Protein AF-A0A3M1RD41-F1 (afdb_monomer_lite)

Secondary structure (DSSP, 8-state):
-EEEEE-TTS-EEEEEGGGTTSEEE-TTT--EEEPPPHHHHHHHHTTTTHHHHHHHHTTEEEEE-TTS-EEEEEGGGTTSEEE-TTT--EEEPPP-TTS-----------------------------------------------------------------HHHHHHHHHHHHHT-SSPPP-EE-TTS-EEEEEEEEE-TTT--EEEEEEPTTS-EEE-

Radius of gyration: 31.12 Å; chains: 1; bounding box: 69×77×76 Å

pLDDT: mean 72.98, std 19.82, range [35.38, 98.06]

Foldseek 3Di:
DWDWDADPVGDIDIDDQVQAQHWDADPVPRDIDGHHHPVRSVCVVVVVCVVVVVVQVVQWDWDADPVGDIDIDGLVQAQPWDADPVPRDIDHHHHPPPPPPPDPPDPPDDDDDDDDDDDDDDDDDDDDDDDDDDDDDDDDDDDDDDDDDDDDDDPPPPDPDPDDPVRVVVVVVVVVVVPPPDFDWDQDPVRAIWGFPDWDQDPPPRDIWTQTQGPVRDTDTD

Sequence (222 aa):
MTIEFLCPNGHRIRCADDKAGLAAKCPQCGVKFRVPTLEEVRAAASGDLSKLENAEIEEQIEFLCPNGHRLFGPKRLQGRPGQCPECGMRFRIPNYDSVPEEEETESATRLSLAEEQPLVTPAALSDSLSVETSLGPESATTIAHGEPAVAANDDTRLTPATASPEGWLRTFDVLWASREAGRFEVHLTGGAVLRPVKLARDPVSAEFIGLVVEENGARSLV

Structure (mmCIF, N/CA/C/O backbone):
data_AF-A0A3M1RD41-F1
#
_entry.id   AF-A0A3M1RD41-F1
#
loop_
_atom_site.group_PDB
_atom_site.id
_atom_site.type_symbol
_atom_site.label_atom_id
_atom_site.label_alt_id
_atom_site.label_comp_id
_atom_site.label_asym_id
_atom_site.label_entity_id
_atom_site.label_seq_id
_atom_site.pdbx_PDB_ins_code
_atom_site.Cartn_x
_atom_site.Cartn_y
_atom_site.Cartn_z
_atom_site.occupancy
_atom_site.B_iso_or_equiv
_atom_site.auth_seq_id
_atom_site.auth_comp_id
_atom_site.auth_asym_id
_atom_site.auth_atom_id
_atom_site.pdbx_PDB_model_num
ATOM 1 N N . MET A 1 1 ? 2.334 -31.879 -11.036 1.00 85.00 1 MET A N 1
ATOM 2 C CA . MET A 1 1 ? 1.875 -31.586 -9.650 1.00 85.00 1 MET A CA 1
ATOM 3 C C . MET A 1 1 ? 0.824 -30.474 -9.709 1.00 85.00 1 MET A C 1
ATOM 5 O O . MET A 1 1 ? 0.503 -30.0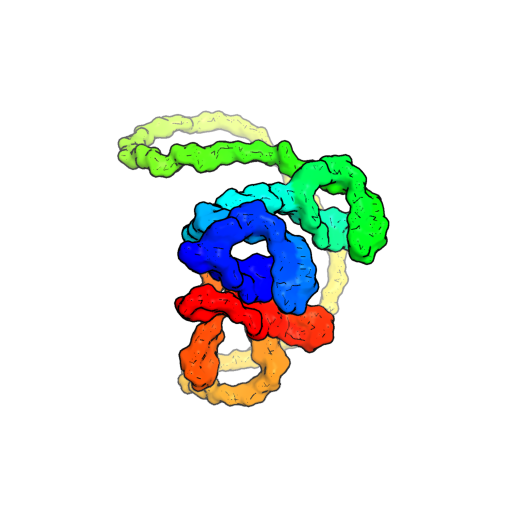56 -10.818 1.00 85.00 1 MET A O 1
ATOM 9 N N . THR A 1 2 ? 0.253 -30.017 -8.589 1.00 94.38 2 THR A N 1
ATOM 10 C CA . THR A 1 2 ? -0.650 -28.848 -8.571 1.00 94.38 2 THR A CA 1
ATOM 11 C C . THR A 1 2 ? -0.058 -27.704 -7.762 1.00 94.38 2 THR A C 1
ATOM 13 O O . THR A 1 2 ? 0.396 -27.929 -6.644 1.00 94.38 2 THR A O 1
ATOM 16 N N . ILE A 1 3 ? -0.117 -26.492 -8.309 1.00 93.94 3 ILE A N 1
ATOM 17 C CA . ILE A 1 3 ? 0.294 -25.249 -7.648 1.00 93.94 3 ILE A CA 1
ATOM 18 C C . ILE A 1 3 ? -0.932 -24.464 -7.174 1.00 93.94 3 ILE A C 1
ATOM 20 O O . ILE A 1 3 ? -1.954 -24.413 -7.866 1.00 93.94 3 ILE A O 1
ATOM 24 N N . GLU A 1 4 ? -0.820 -23.850 -5.996 1.00 95.06 4 GLU A N 1
ATOM 25 C CA . GLU A 1 4 ? -1.840 -22.980 -5.403 1.00 95.06 4 GLU A CA 1
ATOM 26 C C . GLU A 1 4 ? -1.288 -21.559 -5.279 1.00 95.06 4 GLU A C 1
ATOM 28 O O . GLU A 1 4 ? -0.191 -21.368 -4.762 1.00 95.06 4 GLU A O 1
ATOM 33 N N . PHE A 1 5 ? -2.028 -20.562 -5.760 1.00 94.69 5 PHE A N 1
ATOM 34 C CA . PHE A 1 5 ? -1.613 -19.154 -5.726 1.00 94.69 5 PHE A CA 1
ATOM 35 C C . PHE A 1 5 ? -2.837 -18.223 -5.784 1.00 94.69 5 PHE A C 1
ATOM 37 O O . PHE A 1 5 ? -3.970 -18.678 -5.968 1.00 94.69 5 PHE A O 1
ATOM 44 N N . LEU A 1 6 ? -2.628 -16.914 -5.621 1.00 95.81 6 LEU A N 1
ATOM 45 C CA . LEU A 1 6 ? -3.691 -15.907 -5.697 1.00 95.81 6 LEU A CA 1
ATOM 46 C C . LEU A 1 6 ? -3.703 -15.218 -7.067 1.00 95.81 6 LEU A C 1
ATOM 48 O O . LEU A 1 6 ? -2.656 -14.859 -7.600 1.00 95.81 6 LEU A O 1
ATOM 52 N N . CYS A 1 7 ? -4.887 -14.995 -7.641 1.00 96.44 7 CYS A N 1
ATOM 53 C CA . CYS A 1 7 ? -5.020 -14.075 -8.776 1.00 96.44 7 CYS A CA 1
ATOM 54 C C . CYS A 1 7 ? -4.811 -12.610 -8.320 1.00 96.44 7 CYS A C 1
ATOM 56 O O . CYS A 1 7 ? -4.909 -12.342 -7.121 1.00 96.44 7 CYS A O 1
ATOM 58 N N . PRO A 1 8 ? -4.632 -11.637 -9.240 1.00 94.62 8 PRO A N 1
ATOM 59 C CA . PRO A 1 8 ? -4.451 -10.220 -8.885 1.00 94.62 8 PRO A CA 1
ATOM 60 C C . PRO A 1 8 ? -5.559 -9.609 -8.007 1.00 94.62 8 PRO A C 1
ATOM 62 O O . PRO A 1 8 ? -5.319 -8.631 -7.312 1.00 94.62 8 PRO A O 1
ATOM 65 N N . ASN A 1 9 ? -6.757 -10.207 -7.996 1.00 92.81 9 ASN A N 1
ATOM 66 C CA . ASN A 1 9 ? -7.890 -9.790 -7.161 1.00 92.81 9 ASN A CA 1
ATOM 67 C C . ASN A 1 9 ? -8.049 -10.666 -5.893 1.00 92.81 9 ASN A C 1
ATOM 69 O O . ASN A 1 9 ? -9.157 -10.805 -5.384 1.00 92.81 9 ASN A O 1
ATOM 73 N N . GLY A 1 10 ? -7.003 -11.364 -5.439 1.00 94.81 10 GLY A N 1
ATOM 74 C CA . GLY A 1 10 ? -6.988 -12.126 -4.178 1.00 94.81 10 GLY A CA 1
ATOM 75 C C . GLY A 1 10 ? -7.645 -13.519 -4.182 1.00 94.81 10 GLY A C 1
ATOM 76 O O . GLY A 1 10 ? -7.474 -14.269 -3.225 1.00 94.81 10 GLY A O 1
ATOM 77 N N . HIS A 1 11 ? -8.365 -13.926 -5.235 1.00 97.12 11 HIS A N 1
ATOM 78 C CA . HIS A 1 11 ? -8.977 -15.268 -5.289 1.00 97.12 11 HIS A CA 1
ATOM 79 C C . HIS A 1 11 ? -7.931 -16.393 -5.373 1.00 97.12 11 HIS A C 1
ATOM 81 O O . HIS A 1 11 ? -7.039 -16.337 -6.222 1.00 97.12 11 HIS A O 1
ATOM 87 N N . ARG A 1 12 ? -8.097 -17.447 -4.559 1.00 96.12 12 ARG A N 1
ATOM 88 C CA . ARG A 1 12 ? -7.267 -18.668 -4.574 1.00 96.12 12 ARG A CA 1
ATOM 89 C C . ARG A 1 12 ? -7.538 -19.520 -5.815 1.00 96.12 12 ARG A C 1
ATOM 91 O O . ARG A 1 12 ? -8.668 -19.951 -6.037 1.00 96.12 12 ARG A O 1
ATOM 98 N N . ILE A 1 13 ? -6.494 -19.795 -6.592 1.00 96.12 13 ILE A N 1
ATOM 99 C CA . ILE A 1 13 ? -6.524 -20.608 -7.812 1.00 96.12 13 ILE A CA 1
ATOM 100 C C . ILE A 1 13 ? -5.663 -21.858 -7.613 1.00 96.12 13 ILE A C 1
ATOM 102 O O . ILE A 1 13 ? -4.583 -21.784 -7.030 1.00 96.12 13 ILE A O 1
ATOM 106 N N . ARG A 1 14 ? -6.127 -22.999 -8.138 1.00 96.19 14 ARG A N 1
ATOM 107 C CA . ARG A 1 14 ? -5.358 -24.249 -8.224 1.00 96.19 14 ARG A CA 1
ATOM 108 C C . ARG A 1 14 ? -5.142 -24.616 -9.690 1.00 96.19 14 ARG A C 1
ATOM 110 O O . ARG A 1 14 ? -6.113 -24.755 -10.434 1.00 96.19 14 ARG A O 1
ATOM 117 N N . CYS A 1 15 ? -3.888 -24.778 -10.099 1.00 95.31 15 CYS A N 1
ATOM 118 C CA . CYS A 1 15 ? -3.498 -25.130 -11.468 1.00 95.31 15 CYS A CA 1
ATOM 119 C C . CYS A 1 15 ? -2.642 -26.399 -11.484 1.00 95.31 15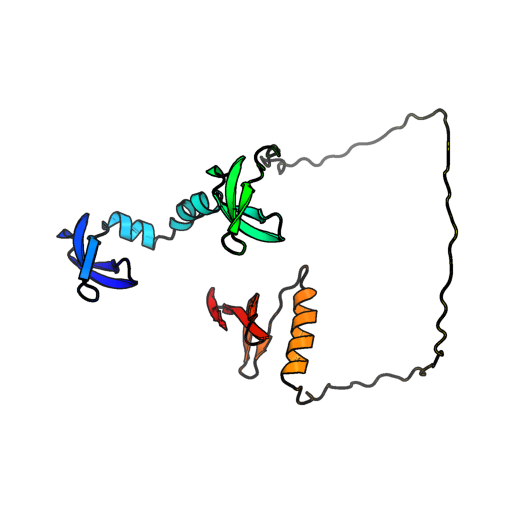 CYS A C 1
ATOM 121 O O . CYS A 1 15 ? -1.937 -26.684 -10.521 1.00 95.31 15 CYS A O 1
ATOM 123 N N . ALA A 1 16 ? -2.656 -27.132 -12.600 1.00 96.31 16 ALA A N 1
ATOM 124 C CA . ALA A 1 16 ? -1.602 -28.100 -12.894 1.00 96.31 16 ALA A CA 1
ATOM 125 C C . ALA A 1 16 ? -0.290 -27.366 -13.220 1.00 96.31 16 ALA A C 1
ATOM 127 O O . ALA A 1 16 ? -0.323 -26.290 -13.821 1.00 96.31 16 ALA A O 1
ATOM 128 N N . ASP A 1 17 ? 0.833 -27.969 -12.840 1.00 94.69 17 ASP A N 1
ATOM 129 C CA . ASP A 1 17 ? 2.188 -27.434 -13.035 1.00 94.69 17 ASP A CA 1
ATOM 130 C C . ASP A 1 17 ? 2.499 -27.138 -14.515 1.00 94.69 17 ASP A C 1
ATOM 132 O O . ASP A 1 17 ? 3.089 -26.114 -14.830 1.00 94.69 17 ASP A O 1
ATOM 136 N N . ASP A 1 18 ? 1.954 -27.933 -15.444 1.00 96.12 18 ASP A N 1
ATOM 137 C CA . ASP A 1 18 ? 2.096 -27.759 -16.902 1.00 96.12 18 ASP A CA 1
ATOM 138 C C . ASP A 1 18 ? 1.488 -26.444 -17.439 1.00 96.12 18 ASP A C 1
ATOM 140 O O . ASP A 1 18 ? 1.637 -26.110 -18.615 1.00 96.12 18 ASP A O 1
ATOM 144 N N . LYS A 1 19 ? 0.753 -25.702 -16.597 1.00 95.88 19 LYS A N 1
ATOM 145 C CA . LYS A 1 19 ? 0.207 -24.373 -16.912 1.00 95.88 19 LYS A CA 1
ATOM 146 C C . LYS A 1 19 ? 1.039 -23.222 -16.341 1.00 95.88 19 LYS A C 1
ATOM 148 O O . LYS A 1 19 ? 0.682 -22.070 -16.587 1.00 95.88 19 LYS A O 1
ATOM 153 N N . ALA A 1 20 ? 2.112 -23.508 -15.604 1.00 95.31 20 ALA A N 1
ATOM 154 C CA . ALA A 1 20 ? 3.080 -22.522 -15.135 1.00 95.31 20 ALA A CA 1
ATOM 155 C C . ALA A 1 20 ? 3.603 -21.656 -16.294 1.00 95.31 20 ALA A C 1
ATOM 157 O O . ALA A 1 20 ? 3.859 -22.138 -17.395 1.00 95.31 20 ALA A O 1
ATOM 158 N N . GLY A 1 21 ? 3.731 -20.350 -16.066 1.00 95.12 21 GLY A N 1
ATOM 159 C CA . GLY A 1 21 ? 4.205 -19.387 -17.059 1.00 95.12 21 GLY A CA 1
ATOM 160 C C . GLY A 1 21 ? 3.244 -19.086 -18.221 1.00 95.12 21 GLY A C 1
ATOM 161 O O . GLY A 1 21 ? 3.524 -18.155 -18.984 1.00 95.12 21 GLY A O 1
ATOM 162 N N . LEU A 1 22 ? 2.119 -19.801 -18.360 1.00 97.19 22 LEU A N 1
ATOM 163 C CA . LEU A 1 22 ? 1.111 -19.559 -19.398 1.00 97.19 22 LEU A CA 1
ATOM 164 C C . LEU A 1 22 ? 0.079 -18.501 -18.976 1.00 97.19 22 LEU A C 1
ATOM 166 O O . LEU A 1 22 ? -0.138 -18.226 -17.794 1.00 97.19 22 LEU A O 1
ATOM 170 N N . ALA A 1 23 ? -0.600 -17.917 -19.966 1.00 97.31 23 ALA A N 1
ATOM 171 C CA . ALA A 1 23 ? -1.731 -17.025 -19.733 1.00 97.31 23 ALA A CA 1
ATOM 172 C C . ALA A 1 23 ? -2.986 -17.820 -19.328 1.00 97.31 23 ALA A C 1
ATOM 174 O O . ALA A 1 23 ? -3.427 -18.721 -20.044 1.00 97.31 23 ALA A O 1
ATOM 175 N N . ALA A 1 24 ? -3.596 -17.445 -18.207 1.00 97.25 24 ALA A N 1
ATOM 176 C CA . ALA A 1 24 ? -4.820 -18.029 -17.672 1.00 97.25 24 ALA A CA 1
ATOM 177 C C . ALA A 1 24 ? -5.895 -16.956 -17.426 1.00 97.25 24 ALA A C 1
ATOM 179 O O . ALA A 1 24 ? -5.653 -15.752 -17.547 1.00 97.25 24 ALA A O 1
ATOM 180 N N . LYS A 1 25 ? -7.107 -17.402 -17.081 1.00 98.06 25 LYS A N 1
ATOM 181 C CA . LYS A 1 25 ? -8.201 -16.549 -16.600 1.00 98.06 25 LYS A CA 1
ATOM 182 C C . LYS A 1 25 ? -8.651 -17.008 -15.222 1.00 98.06 25 LYS A C 1
ATOM 184 O O . LYS A 1 25 ? -8.735 -18.208 -14.972 1.00 98.06 25 LYS A O 1
ATOM 189 N N . CYS A 1 26 ? -8.990 -16.061 -14.354 1.00 97.69 26 CYS A N 1
ATOM 190 C CA . CYS A 1 26 ? -9.566 -16.370 -13.051 1.00 97.69 26 CYS A CA 1
ATOM 191 C C . CYS A 1 26 ? -11.003 -16.908 -13.215 1.00 97.69 26 CYS A C 1
ATOM 193 O O . CYS A 1 26 ? -11.816 -16.221 -13.833 1.00 97.69 26 CYS A O 1
ATOM 195 N N . PRO A 1 27 ? -11.357 -18.079 -12.652 1.00 97.06 27 PRO A N 1
ATOM 196 C CA . PRO A 1 27 ? -12.722 -18.605 -12.699 1.00 97.06 27 PRO A CA 1
ATOM 197 C C . PRO A 1 27 ? -13.719 -17.800 -11.848 1.00 97.06 27 PRO A C 1
ATOM 199 O O . PRO A 1 27 ? -14.915 -17.926 -12.068 1.00 97.06 27 PRO A O 1
ATOM 202 N N . GLN A 1 28 ? -13.246 -16.987 -10.893 1.00 97.31 28 GLN A N 1
ATOM 203 C CA . GLN A 1 28 ? -14.101 -16.170 -10.019 1.00 97.31 28 GLN A CA 1
ATOM 204 C C . GLN A 1 28 ? -14.385 -14.776 -10.607 1.00 97.31 28 GLN A C 1
ATOM 206 O O . GLN A 1 28 ? -15.531 -14.347 -10.636 1.00 97.31 28 GLN A O 1
ATOM 211 N N . CYS A 1 29 ? -13.362 -14.072 -11.114 1.00 97.19 29 CYS A N 1
ATOM 212 C CA . CYS A 1 29 ? -13.499 -12.689 -11.607 1.00 97.19 29 CYS A CA 1
ATOM 213 C C . CYS A 1 29 ? -13.168 -12.482 -13.098 1.00 97.19 29 CYS A C 1
ATOM 215 O O . CYS A 1 29 ? -13.184 -11.352 -13.578 1.00 97.19 29 CYS A O 1
ATOM 217 N N . GLY A 1 30 ? -12.813 -13.530 -13.846 1.00 96.81 30 GLY A N 1
ATOM 218 C CA . GLY A 1 30 ? -12.537 -13.453 -15.288 1.00 96.81 30 GLY A CA 1
ATOM 219 C C . GLY A 1 30 ? -11.232 -12.753 -15.701 1.00 96.81 30 GLY A C 1
ATOM 220 O O . GLY A 1 30 ? -10.879 -12.814 -16.883 1.00 96.81 30 GLY A O 1
ATOM 221 N N . VAL A 1 31 ? -10.498 -12.128 -14.768 1.00 97.69 31 VAL A N 1
ATOM 222 C CA . VAL A 1 31 ? -9.245 -11.407 -15.062 1.00 97.69 31 VAL A CA 1
ATOM 223 C C . VAL A 1 31 ? -8.227 -12.326 -15.744 1.00 97.69 31 VAL A C 1
ATOM 225 O O . VAL A 1 31 ? -8.044 -13.475 -15.332 1.00 97.69 31 VAL A O 1
ATOM 228 N N . LYS A 1 32 ? -7.581 -11.826 -16.804 1.00 97.69 32 LYS A N 1
ATOM 229 C CA . LYS A 1 32 ? -6.461 -12.500 -17.474 1.00 97.69 32 LYS A CA 1
ATOM 230 C C . LYS A 1 32 ? -5.183 -12.231 -16.682 1.00 97.69 32 LYS A C 1
ATOM 232 O O . LYS A 1 32 ? -4.907 -11.078 -16.370 1.00 97.69 32 LYS A O 1
ATOM 237 N N . PHE A 1 33 ? -4.402 -13.263 -16.397 1.00 96.38 33 PHE A N 1
ATOM 238 C CA . PHE A 1 33 ? -3.124 -13.148 -15.690 1.00 96.38 33 PHE A CA 1
ATOM 239 C C . PHE A 1 33 ? -2.156 -14.246 -16.166 1.00 96.38 33 PHE A C 1
ATOM 241 O O . PHE A 1 33 ? -2.573 -15.184 -16.849 1.00 96.38 33 PHE A O 1
ATOM 248 N N . ARG A 1 34 ? -0.868 -14.143 -15.823 1.00 97.19 34 ARG A N 1
ATOM 249 C CA . ARG A 1 34 ? 0.128 -15.197 -16.075 1.00 97.19 34 ARG A CA 1
ATOM 250 C C . ARG A 1 34 ? 0.248 -16.085 -14.840 1.00 97.19 34 ARG A C 1
ATOM 252 O O . ARG A 1 34 ? 0.412 -15.564 -13.743 1.00 97.19 34 ARG A O 1
ATOM 259 N N . VAL A 1 35 ? 0.136 -17.400 -15.006 1.00 96.81 35 VAL A N 1
ATOM 260 C CA . VAL A 1 35 ? 0.320 -18.354 -13.902 1.00 96.81 35 VAL A CA 1
ATOM 261 C C . VAL A 1 35 ? 1.781 -18.281 -13.437 1.00 96.81 35 VAL A C 1
ATOM 263 O O . VAL A 1 35 ? 2.658 -18.436 -14.292 1.00 96.81 35 VAL A O 1
ATOM 266 N N . PRO A 1 36 ? 2.068 -18.062 -12.140 1.00 93.00 36 PRO A N 1
ATOM 267 C CA . PRO A 1 36 ? 3.441 -18.056 -11.646 1.00 93.00 36 PRO A CA 1
ATOM 268 C C . PRO A 1 36 ? 4.139 -19.403 -11.870 1.00 93.00 36 PRO A C 1
ATOM 270 O O . PRO A 1 36 ? 3.486 -20.451 -11.900 1.00 93.00 36 PRO A O 1
ATOM 273 N N . THR A 1 37 ? 5.457 -19.393 -12.039 1.00 94.38 37 THR A N 1
ATOM 274 C CA . THR A 1 37 ? 6.245 -20.634 -12.123 1.00 94.38 37 THR A CA 1
ATOM 275 C C . THR A 1 37 ? 6.441 -21.275 -10.748 1.00 94.38 37 THR A C 1
ATOM 277 O O . THR A 1 37 ? 6.333 -20.614 -9.718 1.00 94.38 37 THR A O 1
ATOM 280 N N . LEU A 1 38 ? 6.732 -22.581 -10.698 1.00 88.69 38 LEU A N 1
ATOM 281 C CA . LEU A 1 38 ? 6.960 -23.279 -9.426 1.00 88.69 38 LEU A CA 1
ATOM 282 C C . LEU A 1 38 ? 8.144 -22.685 -8.637 1.00 88.69 38 LEU A C 1
ATOM 284 O O . LEU A 1 38 ? 8.132 -22.702 -7.408 1.00 88.69 38 LEU A O 1
ATOM 288 N N . GLU A 1 39 ? 9.140 -22.134 -9.334 1.00 88.31 39 GLU A N 1
ATOM 289 C CA . GLU A 1 39 ? 10.265 -21.409 -8.736 1.00 88.31 39 GLU A CA 1
ATOM 290 C C . GLU A 1 39 ? 9.820 -20.061 -8.151 1.00 88.31 39 GLU A C 1
ATOM 292 O O . GLU A 1 39 ? 10.116 -19.791 -6.990 1.00 88.31 39 GLU A O 1
ATOM 297 N N . GLU A 1 40 ? 9.021 -19.274 -8.882 1.00 87.56 40 GLU A N 1
ATOM 298 C CA . GLU A 1 40 ? 8.416 -18.025 -8.383 1.00 87.56 40 GLU A CA 1
ATOM 299 C C . GLU A 1 40 ? 7.531 -18.268 -7.143 1.00 87.56 40 GLU A C 1
ATOM 301 O O . GLU A 1 40 ? 7.633 -17.541 -6.155 1.00 87.56 40 GLU A O 1
ATOM 306 N N . VAL A 1 41 ? 6.695 -19.319 -7.147 1.00 86.62 41 VAL A N 1
ATOM 307 C CA . VAL A 1 41 ? 5.843 -19.677 -5.993 1.00 86.62 41 VAL A CA 1
ATOM 308 C C . VAL A 1 41 ? 6.687 -20.103 -4.790 1.00 86.62 41 VAL A C 1
ATOM 310 O O . VAL A 1 41 ? 6.360 -19.739 -3.661 1.00 86.62 41 VAL A O 1
ATOM 313 N N . ARG A 1 42 ? 7.781 -20.846 -5.004 1.00 86.00 42 ARG A N 1
ATOM 314 C CA . ARG A 1 42 ? 8.713 -21.216 -3.926 1.00 86.00 42 ARG A CA 1
ATOM 315 C C . ARG A 1 42 ? 9.435 -19.997 -3.364 1.00 86.00 42 ARG A C 1
ATOM 317 O O . ARG A 1 42 ? 9.452 -19.857 -2.148 1.00 86.00 42 ARG A O 1
ATOM 324 N N . ALA A 1 43 ? 9.948 -19.112 -4.220 1.00 81.44 43 ALA A N 1
ATOM 325 C CA . ALA A 1 43 ? 10.615 -17.874 -3.816 1.00 81.44 43 ALA A CA 1
ATOM 326 C C . ALA A 1 43 ? 9.686 -16.968 -2.984 1.00 81.44 43 ALA A C 1
ATOM 328 O O . ALA A 1 43 ? 10.079 -16.474 -1.925 1.00 81.44 43 ALA A O 1
ATOM 329 N N . ALA A 1 44 ? 8.424 -16.828 -3.406 1.00 77.38 44 ALA A N 1
ATOM 330 C CA . ALA A 1 44 ? 7.403 -16.101 -2.655 1.00 77.38 44 ALA A CA 1
ATOM 331 C C . ALA A 1 44 ? 7.061 -16.774 -1.311 1.00 77.38 44 ALA A C 1
ATOM 333 O O . ALA A 1 44 ? 6.927 -16.095 -0.295 1.00 77.38 44 ALA A O 1
ATOM 334 N N . ALA A 1 45 ? 6.961 -18.108 -1.278 1.00 76.81 45 ALA A N 1
ATOM 335 C CA . ALA A 1 45 ? 6.697 -18.862 -0.051 1.00 76.81 45 ALA A CA 1
ATOM 336 C C . ALA A 1 45 ? 7.877 -18.854 0.942 1.00 76.81 45 ALA A C 1
ATOM 338 O O . ALA A 1 45 ? 7.653 -19.003 2.141 1.00 76.81 45 ALA A O 1
ATOM 339 N N . SER A 1 46 ? 9.117 -18.661 0.476 1.00 74.94 46 SER A N 1
ATOM 340 C CA . SER A 1 46 ? 10.311 -18.558 1.330 1.00 74.94 46 SER A CA 1
ATOM 341 C C . SER A 1 46 ? 10.500 -17.201 2.023 1.00 74.94 46 SER A C 1
ATOM 343 O O . SER A 1 46 ? 11.454 -17.051 2.778 1.00 74.94 46 SER A O 1
ATOM 345 N N . GLY A 1 47 ? 9.619 -16.214 1.813 1.00 56.91 47 GLY A N 1
ATOM 346 C CA . GLY A 1 47 ? 9.621 -14.953 2.578 1.00 56.91 47 GLY A CA 1
ATOM 347 C C . GLY A 1 47 ? 10.717 -13.936 2.214 1.00 56.91 47 GLY A C 1
ATOM 348 O O . GLY A 1 47 ? 10.718 -12.821 2.739 1.00 56.91 47 GLY A O 1
ATOM 349 N N . ASP A 1 48 ? 11.597 -14.259 1.264 1.00 49.56 48 ASP A N 1
ATOM 350 C CA . ASP A 1 48 ? 12.689 -13.386 0.789 1.00 49.56 48 ASP A CA 1
ATOM 351 C C . ASP A 1 48 ? 12.210 -12.241 -0.143 1.00 49.56 48 ASP A C 1
ATOM 353 O O . ASP A 1 48 ? 12.991 -11.557 -0.800 1.00 49.56 48 ASP A O 1
ATOM 357 N N . LEU A 1 49 ? 10.895 -11.986 -0.186 1.00 51.06 49 LEU A N 1
ATOM 358 C CA . LEU A 1 49 ? 10.310 -10.802 -0.835 1.00 51.06 49 LEU A CA 1
ATOM 359 C C . LEU A 1 49 ? 10.608 -9.506 -0.065 1.00 51.06 49 LEU A C 1
ATOM 361 O O . LEU A 1 49 ? 10.626 -8.428 -0.660 1.00 51.06 49 LEU A O 1
ATOM 365 N N . SER A 1 50 ? 10.953 -9.630 1.222 1.00 54.12 50 SER A N 1
ATOM 366 C CA . SER A 1 50 ? 11.384 -8.535 2.104 1.00 54.12 50 SER A CA 1
ATOM 367 C C . SER A 1 50 ? 12.509 -7.675 1.507 1.00 54.12 50 SER A C 1
ATOM 369 O O . SER A 1 50 ? 12.649 -6.516 1.874 1.00 54.12 50 SER A O 1
ATOM 371 N N . LYS A 1 51 ? 13.314 -8.229 0.587 1.00 48.69 51 LYS A N 1
ATOM 372 C CA . LYS A 1 51 ? 14.476 -7.557 -0.011 1.00 48.69 51 LYS A CA 1
ATOM 373 C C . LYS A 1 51 ? 14.197 -6.861 -1.349 1.00 48.69 51 LYS A C 1
ATOM 375 O O . LYS A 1 51 ? 14.991 -6.025 -1.766 1.00 48.69 51 LYS A O 1
ATOM 380 N N . LEU A 1 52 ? 13.091 -7.188 -2.021 1.00 51.56 52 LEU A N 1
ATOM 381 C CA . LEU A 1 52 ? 12.672 -6.515 -3.259 1.00 51.56 52 LEU A CA 1
ATOM 382 C C . LEU A 1 52 ? 11.649 -5.408 -2.989 1.00 51.56 52 LEU A C 1
ATOM 384 O O . LEU A 1 52 ? 11.689 -4.381 -3.656 1.00 51.56 52 LEU A O 1
ATOM 388 N N . GLU A 1 53 ? 10.784 -5.579 -1.987 1.00 50.78 53 GLU A N 1
ATOM 389 C CA . GLU A 1 53 ? 9.789 -4.562 -1.621 1.00 50.78 53 GLU A CA 1
ATOM 390 C C . GLU A 1 53 ? 10.429 -3.378 -0.866 1.00 50.78 53 GLU A C 1
ATOM 392 O O . GLU A 1 53 ? 10.043 -2.231 -1.079 1.00 50.78 53 GLU A O 1
ATOM 397 N N . ASN A 1 54 ? 11.486 -3.615 -0.074 1.00 49.19 54 ASN A N 1
ATOM 398 C CA . ASN A 1 54 ? 12.242 -2.541 0.585 1.00 49.19 54 ASN A CA 1
ATOM 399 C C . ASN A 1 54 ? 12.928 -1.584 -0.402 1.00 49.19 54 ASN A C 1
ATOM 401 O O . ASN A 1 54 ? 12.912 -0.380 -0.171 1.00 49.19 54 ASN A O 1
ATOM 405 N N . ALA A 1 55 ? 13.471 -2.086 -1.517 1.00 49.91 55 ALA A N 1
ATOM 406 C CA . ALA A 1 55 ? 14.198 -1.257 -2.481 1.00 49.91 55 ALA A CA 1
ATOM 407 C C . ALA A 1 55 ? 13.304 -0.200 -3.166 1.00 49.91 55 ALA A C 1
ATOM 409 O O . ALA A 1 55 ? 13.778 0.883 -3.497 1.00 49.91 55 ALA A O 1
ATOM 410 N N . GLU A 1 56 ? 12.004 -0.473 -3.351 1.00 53.94 56 GLU A N 1
ATOM 411 C CA . GLU A 1 56 ? 11.051 0.530 -3.859 1.00 53.94 56 GLU A CA 1
ATOM 412 C C . GLU A 1 56 ? 10.508 1.459 -2.752 1.00 53.94 56 GLU A C 1
ATOM 414 O O . GLU A 1 56 ? 10.106 2.587 -3.045 1.00 53.94 56 GLU A O 1
ATOM 419 N N . ILE A 1 57 ? 10.527 1.028 -1.483 1.00 55.62 57 ILE A N 1
ATOM 420 C CA . ILE A 1 57 ? 10.139 1.854 -0.324 1.00 55.62 57 ILE A CA 1
ATOM 421 C C . ILE A 1 57 ? 11.257 2.843 0.050 1.00 55.62 57 ILE A C 1
ATOM 423 O O . ILE A 1 57 ? 10.969 3.999 0.351 1.00 55.62 57 ILE A O 1
ATOM 427 N N . GLU A 1 58 ? 12.524 2.429 -0.031 1.00 59.62 58 GLU A N 1
ATOM 428 C CA . GLU A 1 58 ? 13.714 3.262 0.218 1.00 59.62 58 GLU A CA 1
ATOM 429 C C . GLU A 1 58 ? 13.835 4.437 -0.775 1.00 59.62 58 GLU A C 1
ATOM 431 O O . GLU A 1 58 ? 14.422 5.472 -0.456 1.00 59.62 58 GLU A O 1
ATOM 436 N N . GLU A 1 59 ? 13.204 4.350 -1.952 1.00 77.50 59 GLU A N 1
ATOM 437 C CA . GLU A 1 59 ? 13.090 5.482 -2.877 1.00 77.50 59 GLU A CA 1
ATOM 438 C C . GLU A 1 59 ? 11.988 6.495 -2.506 1.00 77.50 59 GLU A C 1
ATOM 440 O O . GLU A 1 59 ? 11.921 7.553 -3.138 1.00 77.50 59 GLU A O 1
ATOM 445 N N . GLN A 1 60 ? 11.101 6.244 -1.537 1.00 86.69 60 GLN A N 1
ATOM 446 C CA . GLN A 1 60 ? 9.984 7.149 -1.246 1.00 86.69 60 GLN A CA 1
ATOM 447 C C . GLN A 1 60 ? 10.355 8.224 -0.211 1.00 86.69 60 GLN A C 1
ATOM 449 O O . GLN A 1 60 ? 10.515 7.947 0.973 1.00 86.69 60 GLN A O 1
ATOM 454 N N . ILE A 1 61 ? 10.412 9.489 -0.642 1.00 89.25 61 ILE A N 1
ATOM 455 C CA . ILE A 1 61 ? 10.616 10.630 0.260 1.00 89.25 61 ILE A CA 1
ATOM 456 C C . ILE A 1 61 ? 9.298 11.186 0.799 1.00 89.25 61 ILE A C 1
ATOM 458 O O . ILE A 1 61 ? 8.312 11.319 0.066 1.00 89.25 61 ILE A O 1
ATOM 462 N N . GLU A 1 62 ? 9.315 11.583 2.071 1.00 92.38 62 GLU A N 1
ATOM 463 C CA . GLU A 1 62 ? 8.292 12.434 2.676 1.00 92.38 62 GLU A CA 1
ATOM 464 C C . GLU A 1 62 ? 8.654 13.915 2.480 1.00 92.38 62 GLU A C 1
ATOM 466 O O . GLU A 1 62 ? 9.798 14.320 2.678 1.00 92.38 62 GLU A O 1
ATOM 471 N N . PHE A 1 63 ? 7.678 14.742 2.108 1.00 93.12 63 PHE A N 1
ATOM 472 C CA . PHE A 1 63 ? 7.832 16.195 2.048 1.00 93.12 63 PHE A CA 1
ATOM 473 C C . PHE A 1 63 ? 6.496 16.914 2.276 1.00 93.12 63 PHE A C 1
ATOM 475 O O . PHE A 1 63 ? 5.413 16.367 2.071 1.00 93.12 63 PHE A O 1
ATOM 482 N N . LEU A 1 64 ? 6.571 18.180 2.684 1.00 94.75 64 LEU A N 1
ATOM 483 C CA . LEU A 1 64 ? 5.409 19.043 2.896 1.00 94.75 64 LEU A CA 1
ATOM 484 C C . LEU A 1 64 ? 5.158 19.915 1.659 1.00 94.75 64 LEU A C 1
ATOM 486 O O . LEU A 1 64 ? 6.091 20.481 1.087 1.00 94.75 64 LEU A O 1
ATOM 490 N N . CYS A 1 65 ? 3.896 20.069 1.250 1.00 95.50 65 CYS A N 1
ATOM 491 C CA . CYS A 1 65 ? 3.535 21.130 0.305 1.00 95.50 65 CYS A CA 1
ATOM 492 C C . CYS A 1 65 ? 3.527 22.507 1.010 1.00 95.50 65 CYS A C 1
ATOM 494 O O . CYS A 1 65 ? 3.433 22.556 2.238 1.00 95.50 65 CYS A O 1
ATOM 496 N N . PRO A 1 66 ? 3.544 23.641 0.278 1.00 95.25 66 PRO A N 1
ATOM 497 C CA . PRO A 1 66 ? 3.586 24.974 0.897 1.00 95.25 66 PRO A CA 1
ATOM 498 C C . PRO A 1 66 ? 2.381 25.322 1.793 1.00 95.25 66 PRO A C 1
ATOM 500 O O . PRO A 1 66 ? 2.476 26.237 2.602 1.00 95.25 66 PRO A O 1
ATOM 503 N N . ASN A 1 67 ? 1.272 24.579 1.681 1.00 94.31 67 ASN A N 1
ATOM 504 C CA . ASN A 1 67 ? 0.094 24.698 2.552 1.00 94.31 67 ASN A CA 1
ATOM 505 C C . ASN A 1 67 ? 0.115 23.733 3.762 1.00 94.31 67 ASN A C 1
ATOM 507 O O . ASN A 1 67 ? -0.878 23.644 4.473 1.00 94.31 67 ASN A O 1
ATOM 511 N N . GLY A 1 68 ? 1.194 22.971 3.982 1.00 94.69 68 GLY A N 1
ATOM 512 C CA . GLY A 1 68 ? 1.355 22.087 5.146 1.00 94.69 68 GLY A CA 1
ATOM 513 C C . GLY A 1 68 ? 0.858 20.641 4.995 1.00 94.69 68 GLY A C 1
ATOM 514 O O . GLY A 1 68 ? 1.015 19.858 5.927 1.00 94.69 68 GLY A O 1
ATOM 515 N N . HIS A 1 69 ? 0.299 20.234 3.848 1.00 96.56 69 HIS A N 1
ATOM 516 C CA . HIS A 1 69 ? -0.071 18.824 3.631 1.00 96.56 69 HIS A CA 1
ATOM 517 C C . HIS A 1 69 ? 1.170 17.936 3.452 1.00 96.56 69 HIS A C 1
ATOM 519 O O . HIS A 1 69 ? 2.047 18.267 2.646 1.00 96.56 69 HIS A O 1
ATOM 525 N N . ARG A 1 70 ? 1.209 16.808 4.174 1.00 95.62 70 ARG A N 1
ATOM 526 C CA . ARG A 1 70 ? 2.246 15.766 4.085 1.00 95.62 70 ARG A CA 1
ATOM 527 C C . ARG A 1 70 ? 2.025 14.919 2.836 1.00 95.62 70 ARG A C 1
ATOM 529 O O . ARG A 1 70 ? 0.923 14.425 2.620 1.00 95.62 70 ARG A O 1
ATOM 536 N N . LEU A 1 71 ? 3.065 14.757 2.028 1.00 94.31 71 LEU A N 1
ATOM 537 C CA . LEU A 1 71 ? 3.039 14.026 0.766 1.00 94.31 71 LEU A CA 1
ATOM 538 C C . LEU A 1 71 ? 4.205 13.040 0.709 1.00 94.31 71 LEU A C 1
ATOM 540 O O . LEU A 1 71 ? 5.294 13.321 1.204 1.00 94.31 71 LEU A O 1
ATOM 544 N N . PHE A 1 72 ? 3.971 11.905 0.054 1.00 93.31 72 PHE A N 1
ATOM 545 C CA . PHE A 1 72 ? 4.966 10.860 -0.155 1.00 93.31 72 PHE A CA 1
ATOM 546 C C . PHE A 1 72 ? 5.150 10.636 -1.655 1.00 93.31 72 PHE A C 1
ATOM 548 O O . PHE A 1 72 ? 4.172 10.451 -2.382 1.00 93.31 72 PHE A O 1
ATOM 555 N N . GLY A 1 73 ? 6.389 10.635 -2.143 1.00 90.94 73 GLY A N 1
ATOM 556 C CA . GLY A 1 73 ? 6.669 10.465 -3.570 1.00 90.94 73 GLY A CA 1
ATOM 557 C C . GLY A 1 73 ? 8.086 9.962 -3.845 1.00 90.94 73 GLY A C 1
ATOM 558 O O . GLY A 1 73 ? 8.972 10.169 -3.024 1.00 90.94 73 GLY A O 1
ATOM 559 N N . PRO A 1 74 ? 8.327 9.297 -4.987 1.00 91.69 74 PRO A N 1
ATOM 560 C CA . PRO A 1 74 ? 9.625 8.696 -5.266 1.00 91.69 74 PRO A CA 1
ATOM 561 C C . PRO A 1 74 ? 10.712 9.751 -5.534 1.00 91.69 74 PRO A C 1
ATOM 563 O O . PRO A 1 74 ? 10.467 10.753 -6.214 1.00 91.69 74 PRO A O 1
ATOM 566 N N . LYS A 1 75 ? 11.934 9.479 -5.064 1.00 90.56 75 LYS A N 1
ATOM 567 C CA . LYS A 1 75 ? 13.151 10.312 -5.102 1.00 90.56 75 LYS A CA 1
ATOM 568 C C . LYS A 1 75 ? 13.459 10.871 -6.496 1.00 90.56 75 LYS A C 1
ATOM 570 O O . LYS A 1 75 ? 13.822 12.036 -6.632 1.00 90.56 75 LYS A O 1
ATOM 575 N N . ARG A 1 76 ? 13.137 10.126 -7.559 1.00 89.56 76 ARG A N 1
ATOM 576 C CA . ARG A 1 76 ? 13.185 10.574 -8.972 1.00 89.56 76 ARG A CA 1
ATOM 577 C C . ARG A 1 76 ? 12.342 11.819 -9.322 1.00 89.56 76 ARG A C 1
ATOM 579 O O . ARG A 1 76 ? 12.467 12.345 -10.432 1.00 89.56 76 ARG A O 1
ATOM 586 N N . LEU A 1 77 ? 11.450 12.268 -8.434 1.00 91.56 77 LEU A N 1
ATOM 587 C CA . LEU A 1 77 ? 10.663 13.498 -8.581 1.00 91.56 77 LEU A CA 1
ATOM 588 C C . LEU A 1 77 ? 11.292 14.725 -7.900 1.00 91.56 77 LEU A C 1
ATOM 590 O O . LEU A 1 77 ? 10.800 15.833 -8.118 1.00 91.56 77 LEU A O 1
ATOM 594 N N . GLN A 1 78 ? 12.377 14.573 -7.134 1.00 92.44 78 GLN A N 1
ATOM 595 C CA . GLN A 1 78 ? 13.094 15.705 -6.540 1.00 92.44 78 GLN A CA 1
ATOM 596 C C . GLN A 1 78 ? 13.523 16.720 -7.619 1.00 92.44 78 GLN A C 1
ATOM 598 O O . GLN A 1 78 ? 13.878 16.366 -8.746 1.00 92.44 78 GLN A O 1
ATOM 603 N N . GLY A 1 79 ? 13.397 18.014 -7.313 1.00 92.62 79 GLY A N 1
ATOM 604 C CA . GLY A 1 79 ? 13.644 19.126 -8.240 1.00 92.62 79 GLY A CA 1
ATOM 605 C C . GLY A 1 79 ? 12.595 19.328 -9.350 1.00 92.62 79 GLY A C 1
ATOM 606 O O . GLY A 1 79 ? 12.548 20.412 -9.954 1.00 92.62 79 GLY A O 1
ATOM 607 N N . ARG A 1 80 ? 11.724 18.342 -9.617 1.00 95.06 80 ARG A N 1
ATOM 608 C CA . ARG A 1 80 ? 10.646 18.438 -10.617 1.00 95.06 80 ARG A CA 1
ATOM 609 C C . ARG A 1 80 ? 9.437 19.213 -10.064 1.00 95.06 80 ARG A C 1
ATOM 611 O O . ARG A 1 80 ? 9.229 19.260 -8.848 1.00 95.06 80 ARG A O 1
ATOM 618 N N . PRO A 1 81 ? 8.622 19.841 -10.934 1.00 96.00 81 PRO A N 1
ATOM 619 C CA . PRO A 1 81 ? 7.354 20.428 -10.520 1.00 96.00 81 PRO A CA 1
ATOM 620 C C . PRO A 1 81 ? 6.338 19.326 -10.180 1.00 96.00 81 PRO A C 1
ATOM 622 O O . PRO A 1 81 ? 5.984 18.521 -11.040 1.00 96.00 81 PRO A O 1
ATOM 625 N N . GLY A 1 82 ? 5.862 19.317 -8.937 1.00 94.56 82 GLY A N 1
ATOM 626 C CA . GLY A 1 82 ? 4.764 18.483 -8.454 1.00 94.56 82 GLY A CA 1
ATOM 627 C C . GLY A 1 82 ? 3.459 19.271 -8.304 1.00 94.56 82 GLY A C 1
ATOM 628 O O . GLY A 1 82 ? 3.423 20.497 -8.451 1.00 94.56 82 GLY A O 1
ATOM 629 N N . GLN A 1 83 ? 2.380 18.556 -7.990 1.00 97.38 83 GLN A N 1
ATOM 630 C CA . GLN A 1 83 ? 1.083 19.125 -7.629 1.00 97.38 83 GLN A CA 1
ATOM 631 C C . GLN A 1 83 ? 0.547 18.411 -6.386 1.00 97.38 83 GLN A C 1
ATOM 633 O O . GLN A 1 83 ? 0.662 17.192 -6.279 1.00 97.38 83 GLN A O 1
ATOM 638 N N . CYS A 1 84 ? -0.014 19.163 -5.442 1.00 97.00 84 CYS A N 1
ATOM 639 C CA . CYS A 1 84 ? -0.589 18.597 -4.226 1.00 97.00 84 CYS A CA 1
ATOM 640 C C . CYS A 1 84 ? -1.983 18.019 -4.532 1.00 97.00 84 CYS A C 1
ATOM 642 O O . CYS A 1 84 ? -2.803 18.765 -5.071 1.00 97.00 84 CYS A O 1
ATOM 644 N N . PRO A 1 85 ? -2.285 16.751 -4.194 1.00 95.94 85 PRO A N 1
ATOM 645 C CA . PRO A 1 85 ? -3.620 16.179 -4.369 1.00 95.94 85 PRO A CA 1
ATOM 646 C C . PRO A 1 85 ? -4.674 16.854 -3.477 1.00 95.94 85 PRO A C 1
ATOM 648 O O . PRO A 1 85 ? -5.783 17.084 -3.941 1.00 95.94 85 PRO A O 1
ATOM 651 N N . GLU A 1 86 ? -4.313 17.244 -2.248 1.00 95.19 86 GLU A N 1
ATOM 652 C CA . GLU A 1 86 ? -5.237 17.852 -1.272 1.00 95.19 86 GLU A CA 1
ATOM 653 C C . GLU A 1 86 ? -5.687 19.269 -1.666 1.00 95.19 86 GLU A C 1
ATOM 655 O O . GLU A 1 86 ? -6.860 19.615 -1.560 1.00 95.19 86 GLU A O 1
ATOM 660 N N . CYS A 1 87 ? -4.759 20.122 -2.124 1.00 96.75 87 CYS A N 1
ATOM 661 C CA . CYS A 1 87 ? -5.042 21.543 -2.388 1.00 96.75 87 CYS A CA 1
ATOM 662 C C . CYS A 1 87 ? -4.820 21.998 -3.837 1.00 96.75 87 CYS A C 1
ATOM 664 O O . CYS A 1 87 ? -4.943 23.187 -4.130 1.00 96.75 87 CYS A O 1
ATOM 666 N N . GLY A 1 88 ? -4.420 21.106 -4.745 1.00 96.00 88 GLY A N 1
ATOM 667 C CA . GLY A 1 88 ? -4.173 21.421 -6.156 1.00 96.00 88 GLY A CA 1
ATOM 668 C C . GLY A 1 88 ? -2.982 22.352 -6.437 1.00 96.00 88 GLY A C 1
ATOM 669 O O . GLY A 1 88 ? -2.688 22.611 -7.607 1.00 96.00 88 GLY A O 1
ATOM 670 N N . MET A 1 89 ? -2.276 22.854 -5.416 1.00 96.62 89 MET A N 1
ATOM 671 C CA . MET A 1 89 ? -1.146 23.775 -5.579 1.00 96.62 89 MET A CA 1
ATOM 672 C C . MET A 1 89 ? 0.027 23.107 -6.308 1.00 96.62 89 MET A C 1
ATOM 674 O O . MET A 1 89 ? 0.395 21.972 -6.002 1.00 96.62 89 MET A O 1
ATOM 678 N N . ARG A 1 90 ? 0.651 23.838 -7.239 1.00 96.88 90 ARG A N 1
ATOM 679 C CA . ARG A 1 90 ? 1.874 23.427 -7.947 1.00 96.88 90 ARG A CA 1
ATOM 680 C C . ARG A 1 90 ? 3.106 23.982 -7.228 1.00 96.88 90 ARG A C 1
ATOM 682 O O . ARG A 1 90 ? 3.145 25.168 -6.921 1.00 96.88 90 ARG A O 1
ATOM 689 N N . PHE A 1 91 ? 4.109 23.145 -6.992 1.00 95.75 91 PHE A N 1
ATOM 690 C CA . PHE A 1 91 ? 5.350 23.501 -6.287 1.00 95.75 91 PHE A CA 1
ATOM 691 C C . PHE A 1 91 ? 6.522 22.662 -6.824 1.00 95.75 91 PHE A C 1
ATOM 693 O O . PHE A 1 91 ? 6.317 21.765 -7.640 1.00 95.75 91 PHE A O 1
ATOM 700 N N . ARG A 1 92 ? 7.761 22.948 -6.409 1.00 95.50 92 ARG A N 1
ATOM 701 C CA . ARG A 1 92 ? 8.924 22.089 -6.700 1.00 95.50 92 ARG A CA 1
ATOM 702 C C . ARG A 1 92 ? 9.212 21.202 -5.498 1.00 95.50 92 ARG A C 1
ATOM 704 O O . ARG A 1 92 ? 9.235 21.700 -4.379 1.00 95.50 92 ARG A O 1
ATOM 711 N N . ILE A 1 93 ? 9.433 19.915 -5.739 1.00 94.31 93 ILE A N 1
ATOM 712 C CA . ILE A 1 93 ? 9.778 18.960 -4.680 1.00 94.31 93 ILE A CA 1
ATOM 713 C C . ILE A 1 93 ? 11.229 19.238 -4.241 1.00 94.31 93 ILE A C 1
ATOM 715 O O . ILE A 1 93 ? 12.097 19.305 -5.121 1.00 94.31 93 ILE A O 1
ATOM 719 N N . PRO A 1 94 ? 11.512 19.438 -2.937 1.00 88.25 94 PRO A N 1
ATOM 720 C CA . PRO A 1 94 ? 12.872 19.664 -2.448 1.00 88.25 94 PRO A CA 1
ATOM 721 C C . PRO A 1 94 ? 13.813 18.512 -2.813 1.00 88.25 94 PRO A C 1
ATOM 723 O O . PRO A 1 94 ? 13.375 17.373 -2.964 1.00 88.25 94 PRO A O 1
ATOM 726 N N . ASN A 1 95 ? 15.099 18.818 -2.969 1.00 90.56 95 ASN A N 1
ATOM 727 C CA . ASN A 1 95 ? 16.141 17.812 -3.143 1.00 90.56 95 ASN A CA 1
ATOM 728 C C . ASN A 1 95 ? 16.855 17.616 -1.796 1.00 90.56 95 ASN A C 1
ATOM 730 O O . ASN A 1 95 ? 17.266 18.604 -1.190 1.00 90.56 95 ASN A O 1
ATOM 734 N N . TYR A 1 96 ? 16.950 16.367 -1.336 1.00 78.69 96 TYR A N 1
ATOM 735 C CA . TYR A 1 96 ? 17.570 15.977 -0.060 1.00 78.69 96 TYR A CA 1
ATOM 736 C C . TYR A 1 96 ? 18.861 15.157 -0.251 1.00 78.69 96 TYR A C 1
ATOM 738 O O . TYR A 1 96 ? 19.463 14.714 0.721 1.00 78.69 96 TYR A O 1
ATOM 746 N N . ASP A 1 97 ? 19.301 14.965 -1.495 1.00 69.81 97 ASP A N 1
ATOM 747 C CA . ASP A 1 97 ? 20.372 14.057 -1.933 1.00 69.81 97 ASP A CA 1
ATOM 748 C C . ASP A 1 97 ? 21.794 14.613 -1.696 1.00 69.81 97 ASP A C 1
ATOM 750 O O . ASP A 1 97 ? 22.709 14.416 -2.494 1.00 69.81 97 ASP A O 1
ATOM 754 N N . SER A 1 98 ? 21.969 15.408 -0.637 1.00 54.81 98 SER A N 1
ATOM 755 C CA . SER A 1 98 ? 23.229 16.092 -0.318 1.00 54.81 98 SER A CA 1
ATOM 756 C C . SER A 1 98 ? 23.499 16.217 1.184 1.00 54.81 98 SER A C 1
ATOM 758 O O . SER A 1 98 ? 24.199 17.137 1.610 1.00 54.81 98 SER A O 1
ATOM 760 N N . VAL A 1 99 ? 22.954 15.304 1.989 1.00 53.88 99 VAL A N 1
ATOM 761 C CA . VAL A 1 99 ? 23.640 14.886 3.215 1.00 53.88 99 VAL A CA 1
ATOM 762 C C . VAL A 1 99 ? 24.553 13.742 2.773 1.00 53.88 99 VAL A C 1
ATOM 764 O O . VAL A 1 99 ? 24.019 12.755 2.268 1.00 53.88 99 VAL A O 1
ATOM 767 N N . PRO A 1 100 ? 25.891 13.861 2.850 1.00 56.34 100 PRO A N 1
ATOM 768 C CA . PRO A 1 100 ? 26.736 12.698 2.630 1.00 56.34 100 PRO A CA 1
ATOM 769 C C . PRO A 1 100 ? 26.360 11.649 3.678 1.00 56.34 100 PRO A C 1
ATOM 771 O O . PRO A 1 100 ? 26.307 11.961 4.867 1.00 56.34 100 PRO A O 1
ATOM 774 N N . GLU A 1 101 ? 26.080 10.426 3.234 1.00 56.56 101 GLU A N 1
ATOM 775 C CA . GLU A 1 101 ? 26.068 9.265 4.119 1.00 56.56 101 GLU A CA 1
ATOM 776 C C . GLU A 1 101 ? 27.502 9.100 4.633 1.00 56.56 101 GLU A C 1
ATOM 778 O O . GLU A 1 101 ? 28.355 8.524 3.957 1.00 56.56 101 GLU A O 1
ATOM 783 N N . GLU A 1 102 ? 27.795 9.705 5.788 1.00 51.44 102 GLU A N 1
ATOM 784 C CA . GLU A 1 102 ? 29.038 9.452 6.507 1.00 51.44 102 GLU A CA 1
ATOM 785 C C . GLU A 1 102 ? 29.069 7.962 6.839 1.00 51.44 102 GLU A C 1
ATOM 787 O O . GLU A 1 102 ? 28.152 7.430 7.461 1.00 51.44 102 GLU A O 1
ATOM 792 N N . GLU A 1 103 ? 30.100 7.292 6.334 1.00 50.81 103 GLU A N 1
ATOM 793 C CA . GLU A 1 103 ? 30.214 5.842 6.261 1.00 50.81 103 GLU A CA 1
ATOM 794 C C . GLU A 1 103 ? 29.994 5.173 7.636 1.00 50.81 103 GLU A C 1
ATOM 796 O O . GLU A 1 103 ? 30.929 5.025 8.423 1.00 50.81 103 GLU A O 1
ATOM 801 N N . GLU A 1 104 ? 28.783 4.660 7.906 1.00 53.78 104 GLU A N 1
ATOM 802 C CA . GLU A 1 104 ? 28.489 3.757 9.042 1.00 53.78 104 GLU A CA 1
ATOM 803 C C . GLU A 1 104 ? 29.133 2.357 8.866 1.00 53.78 104 GLU A C 1
ATOM 805 O O . GLU A 1 104 ? 28.661 1.336 9.373 1.00 53.78 104 GLU A O 1
ATOM 810 N N . THR A 1 105 ? 30.271 2.286 8.172 1.00 47.28 105 THR A N 1
ATOM 811 C CA . THR A 1 105 ? 31.136 1.111 8.137 1.00 47.28 105 THR A CA 1
ATOM 812 C C . THR A 1 105 ? 32.061 1.084 9.354 1.00 47.28 105 THR A C 1
ATOM 814 O O . THR A 1 105 ? 33.090 1.752 9.418 1.00 47.28 105 THR A O 1
ATOM 817 N N . GLU A 1 106 ? 31.725 0.194 10.287 1.00 53.38 106 GLU A N 1
ATOM 818 C CA . GLU A 1 106 ? 32.712 -0.636 10.992 1.00 53.38 106 GLU A CA 1
ATOM 819 C C . GLU A 1 106 ? 33.707 0.057 11.950 1.00 53.38 106 GLU A C 1
ATOM 821 O O . GLU A 1 106 ? 34.900 -0.239 11.947 1.00 53.38 106 GLU A O 1
ATOM 826 N N . SER A 1 107 ? 33.218 0.851 12.909 1.00 48.22 107 SER A N 1
ATOM 827 C CA . SER A 1 107 ? 34.003 1.237 14.108 1.00 48.22 107 SER A CA 1
ATOM 828 C C . SER A 1 107 ? 33.633 0.453 15.381 1.00 48.22 107 SER A C 1
ATOM 830 O O . SER A 1 107 ? 33.741 0.949 16.500 1.00 48.22 107 SER A O 1
ATOM 832 N N . ALA A 1 108 ? 33.242 -0.817 15.221 1.00 50.16 108 ALA A N 1
ATOM 833 C CA . ALA A 1 108 ? 32.976 -1.761 16.315 1.00 50.16 108 ALA A CA 1
ATOM 834 C C . ALA A 1 108 ? 34.097 -2.810 16.511 1.00 50.16 108 ALA A C 1
ATOM 836 O O . ALA A 1 108 ? 33.840 -3.920 16.979 1.00 50.16 108 ALA A O 1
ATOM 837 N N . THR A 1 109 ? 35.355 -2.466 16.198 1.00 45.88 109 THR A N 1
ATOM 838 C CA . THR A 1 109 ? 36.519 -3.321 16.490 1.00 45.88 109 THR A CA 1
ATOM 839 C C . THR A 1 109 ? 37.383 -2.723 17.598 1.00 45.88 109 THR A C 1
ATOM 841 O O . THR A 1 109 ? 38.099 -1.750 17.404 1.00 45.88 109 THR A O 1
ATOM 844 N N . ARG A 1 110 ? 37.299 -3.366 18.769 1.00 52.00 110 ARG A N 1
ATOM 845 C CA . ARG A 1 110 ? 38.204 -3.317 19.933 1.00 52.00 110 ARG A CA 1
ATOM 846 C C . ARG A 1 110 ? 39.533 -2.557 19.768 1.00 52.00 110 ARG A C 1
ATOM 848 O O . ARG A 1 110 ? 40.382 -2.992 18.998 1.00 52.00 110 ARG A O 1
ATOM 855 N N . LEU A 1 111 ? 39.827 -1.697 20.749 1.00 44.06 111 LEU A N 1
ATOM 856 C CA . LEU A 1 111 ? 41.005 -1.888 21.612 1.00 44.06 111 LEU A CA 1
ATOM 857 C C . LEU A 1 111 ? 40.884 -1.112 22.933 1.00 44.06 111 LEU A C 1
ATOM 859 O O . LEU A 1 111 ? 40.742 0.105 22.953 1.00 44.06 111 LEU A O 1
ATOM 863 N N . SER A 1 112 ? 40.979 -1.838 24.046 1.00 48.22 112 SER A N 1
ATOM 864 C CA . SER A 1 112 ? 41.292 -1.271 25.358 1.00 48.22 112 SER A CA 1
ATOM 865 C C . SER A 1 112 ? 42.790 -1.423 25.597 1.00 48.22 112 SER A C 1
ATOM 867 O O . SER A 1 112 ? 43.262 -2.558 25.570 1.00 48.22 112 SER A O 1
ATOM 869 N N . LEU A 1 113 ? 43.505 -0.337 25.904 1.00 48.94 113 LEU A N 1
ATOM 870 C CA . LEU A 1 113 ? 44.568 -0.342 26.919 1.00 48.94 113 LEU A CA 1
ATOM 871 C C . LEU A 1 113 ? 44.920 1.090 27.352 1.00 48.94 113 LEU A C 1
ATOM 873 O O . LEU A 1 113 ? 44.758 2.029 26.577 1.00 48.94 113 LEU A O 1
ATOM 877 N N . ALA A 1 114 ? 45.349 1.240 28.604 1.00 51.94 114 ALA A N 1
ATOM 878 C CA . ALA A 1 114 ? 45.757 2.510 29.203 1.00 51.94 114 ALA A CA 1
ATOM 879 C C . ALA A 1 114 ? 47.231 2.846 28.902 1.00 51.94 114 ALA A C 1
ATOM 881 O O . ALA A 1 114 ? 47.995 1.947 28.562 1.00 51.94 114 ALA A O 1
ATOM 882 N N . GLU A 1 115 ? 47.614 4.118 29.066 1.00 53.28 115 GLU A N 1
ATOM 883 C CA . GLU A 1 115 ? 48.664 4.543 30.017 1.00 53.28 115 GLU A CA 1
ATOM 884 C C . GLU A 1 115 ? 48.594 6.085 30.212 1.00 53.28 115 GLU A C 1
ATOM 886 O O . GLU A 1 115 ? 47.670 6.739 29.724 1.00 53.28 115 GLU A O 1
ATOM 891 N N . GLU A 1 116 ? 49.519 6.659 30.985 1.00 45.72 116 GLU A N 1
ATOM 892 C CA . GLU A 1 116 ? 49.356 7.904 31.750 1.00 45.72 116 GLU A CA 1
ATOM 893 C C . GLU A 1 116 ? 49.766 9.243 31.077 1.00 45.72 116 GLU A C 1
ATOM 895 O O . GLU A 1 116 ? 50.360 9.322 30.005 1.00 45.72 116 GLU A O 1
ATOM 900 N N . GLN A 1 117 ? 49.413 10.313 31.802 1.00 54.34 117 GLN A N 1
ATOM 901 C CA . GLN A 1 117 ? 49.793 11.740 31.724 1.00 54.34 117 GLN A CA 1
ATOM 902 C C . GLN A 1 117 ? 51.333 12.006 31.632 1.00 54.34 117 GLN A C 1
ATOM 904 O O . GLN A 1 117 ? 52.080 11.072 31.916 1.00 54.34 117 GLN A O 1
ATOM 909 N N . PRO A 1 118 ? 51.858 13.241 31.332 1.00 57.62 118 PRO A N 1
ATOM 910 C CA . PRO A 1 118 ? 51.310 14.532 31.797 1.00 57.62 118 PRO A CA 1
ATOM 911 C C . PRO A 1 118 ? 51.498 15.847 30.980 1.00 57.62 118 PRO A C 1
ATOM 913 O O . PRO A 1 118 ? 52.471 16.081 30.275 1.00 57.62 118 PRO A O 1
ATOM 916 N N . LEU A 1 119 ? 50.559 16.768 31.245 1.00 53.88 119 LEU A N 1
ATOM 917 C CA . LEU A 1 119 ? 50.739 18.189 31.608 1.00 53.88 119 LEU A CA 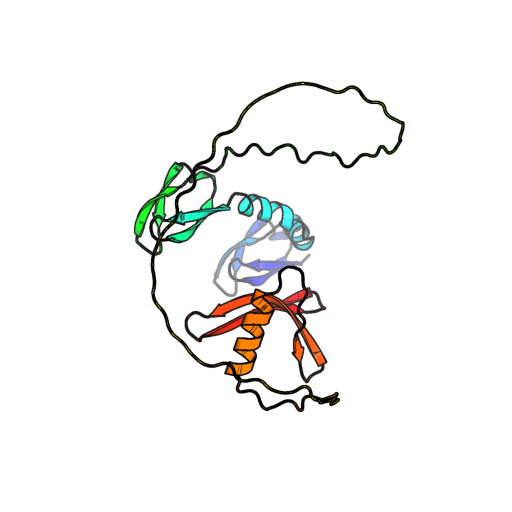1
ATOM 918 C C . LEU A 1 119 ? 51.791 19.074 30.883 1.00 53.88 119 LEU A C 1
ATOM 920 O O . LEU A 1 119 ? 52.957 19.092 31.264 1.00 53.88 119 LEU A O 1
ATOM 924 N N . VAL A 1 120 ? 51.315 20.018 30.053 1.00 51.66 120 VAL A N 1
ATOM 925 C CA . VAL A 1 120 ? 51.830 21.410 30.021 1.00 51.66 120 VAL A CA 1
ATOM 926 C C . VAL A 1 120 ? 50.720 22.429 29.708 1.00 51.66 120 VAL A C 1
ATOM 928 O O . VAL A 1 120 ? 50.085 22.400 28.660 1.00 51.66 120 VAL A O 1
ATOM 931 N N . THR A 1 121 ? 50.549 23.379 30.624 1.00 46.34 121 THR A N 1
ATOM 932 C CA . THR A 1 121 ? 49.896 24.702 30.471 1.00 46.34 121 THR A CA 1
ATOM 933 C C . THR A 1 121 ? 50.909 25.754 30.984 1.00 46.34 121 THR A C 1
ATOM 935 O O . THR A 1 121 ? 51.834 25.309 31.673 1.00 46.34 121 THR A O 1
ATOM 938 N N . PRO A 1 122 ? 50.787 27.094 30.788 1.00 59.59 122 PRO A N 1
ATOM 939 C CA . PRO A 1 122 ? 49.570 27.864 30.467 1.00 59.59 122 PRO A CA 1
ATOM 940 C C . PRO A 1 122 ? 49.779 29.107 29.544 1.00 59.59 122 PRO A C 1
ATOM 942 O O . PRO A 1 122 ? 50.826 29.259 28.924 1.00 59.59 122 PRO A O 1
ATOM 945 N N . ALA A 1 123 ? 48.802 30.035 29.590 1.00 42.34 123 ALA A N 1
ATOM 946 C CA . ALA A 1 123 ? 48.846 31.459 29.188 1.00 42.34 123 ALA A CA 1
ATOM 947 C C . ALA A 1 123 ? 48.622 31.774 27.680 1.00 42.34 123 ALA A C 1
ATOM 949 O O . ALA A 1 123 ? 49.101 31.048 26.820 1.00 42.34 123 ALA A O 1
ATOM 950 N N . ALA A 1 124 ? 47.918 32.851 27.285 1.00 41.34 124 ALA A N 1
ATOM 951 C CA . ALA A 1 124 ? 47.236 33.903 28.065 1.00 41.34 124 ALA A CA 1
ATOM 952 C C . ALA A 1 124 ? 46.268 34.753 27.195 1.00 41.34 124 ALA A C 1
ATOM 954 O O . ALA A 1 124 ? 46.635 35.038 26.062 1.00 41.34 124 ALA A O 1
ATOM 955 N N . LEU A 1 125 ? 45.174 35.274 27.801 1.00 47.06 125 LEU A N 1
ATOM 956 C CA . LEU A 1 125 ? 44.416 36.506 27.421 1.00 47.06 125 LEU A CA 1
ATOM 957 C C . LEU A 1 125 ? 43.746 36.511 26.012 1.00 47.06 125 LEU A C 1
ATOM 959 O O . LEU A 1 125 ? 44.150 35.765 25.135 1.00 47.06 125 LEU A O 1
ATOM 963 N N . SER A 1 126 ? 42.748 37.324 25.645 1.00 47.09 126 SER A N 1
ATOM 964 C CA . SER A 1 126 ? 41.618 38.030 26.300 1.00 47.09 126 SER A CA 1
ATOM 965 C C . SER A 1 126 ? 40.603 38.383 25.162 1.00 47.09 126 SER A C 1
ATOM 967 O O . SER A 1 126 ? 40.893 38.099 24.001 1.00 47.09 126 SER A O 1
ATOM 969 N N . ASP A 1 127 ? 39.397 38.941 25.325 1.00 44.72 127 ASP A N 1
ATOM 970 C CA . ASP A 1 127 ? 38.674 39.509 26.476 1.00 44.72 127 ASP A CA 1
ATOM 971 C C . ASP A 1 127 ? 37.131 39.358 26.278 1.00 44.72 127 ASP A C 1
ATOM 973 O O . ASP A 1 127 ? 36.678 38.460 25.570 1.00 44.72 127 ASP A O 1
ATOM 977 N N . SER A 1 128 ? 36.323 40.219 26.905 1.00 52.41 128 SER A N 1
ATOM 978 C CA . SER A 1 128 ? 34.858 40.158 27.031 1.00 52.41 128 SER A CA 1
ATOM 979 C C . SER A 1 128 ? 34.107 41.048 26.027 1.00 52.41 128 SER A C 1
ATOM 981 O O . SER A 1 128 ? 34.663 42.029 25.542 1.00 52.41 128 SER A O 1
ATOM 983 N N . LEU A 1 129 ? 32.796 40.814 25.841 1.00 50.56 129 LEU A N 1
ATOM 984 C CA . LEU A 1 129 ? 31.789 41.892 25.894 1.00 50.56 129 LEU A CA 1
ATOM 985 C C . LEU A 1 129 ? 30.351 41.352 26.023 1.00 50.56 129 LEU A C 1
ATOM 987 O O . LEU A 1 129 ? 29.920 40.486 25.266 1.00 50.56 129 LEU A O 1
ATOM 991 N N . SER A 1 130 ? 29.612 41.905 26.984 1.00 51.22 130 SER A N 1
ATOM 992 C CA . SER A 1 130 ? 28.198 41.616 27.247 1.00 51.22 130 SER A CA 1
ATOM 993 C C . SER A 1 130 ? 27.272 42.447 26.355 1.00 51.22 130 SER A C 1
ATOM 995 O O . SER A 1 130 ? 27.585 43.596 26.048 1.00 51.22 130 SER A O 1
ATOM 997 N N . VAL A 1 131 ? 26.069 41.938 26.076 1.00 55.94 131 VAL A N 1
ATOM 998 C CA . VAL A 1 131 ? 24.882 42.778 25.847 1.00 55.94 131 VAL A CA 1
ATOM 999 C C . VAL A 1 131 ? 23.727 42.220 26.672 1.00 55.94 131 VAL A C 1
ATOM 1001 O O . VAL A 1 131 ? 23.268 41.100 26.463 1.00 55.94 131 VAL A O 1
ATOM 1004 N N . GLU A 1 132 ? 23.274 43.026 27.626 1.00 53.94 132 GLU A N 1
ATOM 1005 C CA . GLU A 1 132 ? 21.986 42.866 28.292 1.00 53.94 132 GLU A CA 1
ATOM 1006 C C . GLU A 1 132 ? 20.930 43.650 27.504 1.00 53.94 132 GLU A C 1
ATOM 1008 O O . GLU A 1 132 ? 21.204 44.731 26.981 1.00 53.94 132 GLU A O 1
ATOM 1013 N N . THR A 1 133 ? 19.692 43.166 27.459 1.00 47.50 133 THR A N 1
ATOM 1014 C CA . THR A 1 133 ? 18.525 44.021 27.201 1.00 47.50 133 THR A CA 1
ATOM 1015 C C . THR A 1 133 ? 17.346 43.464 27.989 1.00 47.50 133 THR A C 1
ATOM 1017 O O . THR A 1 133 ? 17.080 42.266 27.961 1.00 47.50 133 THR A O 1
ATOM 1020 N N . SER A 1 134 ? 16.685 44.337 28.744 1.00 48.41 134 SER A N 1
ATOM 1021 C CA . SER A 1 134 ? 15.658 44.009 29.736 1.00 48.41 134 SER A CA 1
ATOM 1022 C C . SER A 1 134 ? 14.517 45.034 29.665 1.00 48.41 134 SER A C 1
ATOM 1024 O O . SER A 1 134 ? 14.686 46.076 29.030 1.00 48.41 134 SER A O 1
ATOM 1026 N N . LEU A 1 135 ? 13.412 44.762 30.379 1.00 48.16 135 LEU A N 1
ATOM 1027 C CA . LEU A 1 135 ? 12.127 45.499 30.388 1.00 48.16 135 LEU A CA 1
ATOM 1028 C C . LEU A 1 135 ? 11.328 45.302 29.075 1.00 48.16 135 LEU A C 1
ATOM 1030 O O . LEU A 1 135 ? 11.884 45.434 27.994 1.00 48.16 135 LEU A O 1
ATOM 1034 N N . GLY A 1 136 ? 10.027 44.993 29.035 1.00 35.81 136 GLY A N 1
ATOM 1035 C CA . GLY A 1 136 ? 8.922 44.971 30.014 1.00 35.81 136 GLY A CA 1
ATOM 1036 C C . GLY A 1 136 ? 7.627 45.439 29.288 1.00 35.81 136 GLY A C 1
ATOM 1037 O O . GLY A 1 136 ? 7.749 45.867 28.139 1.00 35.81 136 GLY A O 1
ATOM 1038 N N . PRO A 1 137 ? 6.414 45.449 29.890 1.00 59.00 137 PRO A N 1
ATOM 1039 C CA . PRO A 1 137 ? 6.056 44.986 31.234 1.00 59.00 137 PRO A CA 1
ATOM 1040 C C . PRO A 1 137 ? 4.672 44.265 31.364 1.00 59.00 137 PRO A C 1
ATOM 1042 O O . PRO A 1 137 ? 3.946 44.049 30.402 1.00 59.00 137 PRO A O 1
ATOM 1045 N N . GLU A 1 138 ? 4.350 43.897 32.611 1.00 45.91 138 GLU A N 1
ATOM 1046 C CA . GLU A 1 138 ? 3.028 43.802 33.279 1.00 45.91 138 GLU A CA 1
ATOM 1047 C C . GLU A 1 138 ? 1.747 43.258 32.589 1.00 45.91 138 GLU A C 1
ATOM 1049 O O . GLU A 1 138 ? 1.123 43.879 31.732 1.00 45.91 138 GLU A O 1
ATOM 1054 N N . SER A 1 139 ? 1.192 42.189 33.179 1.00 50.44 139 SER A N 1
ATOM 1055 C CA . SER A 1 139 ? -0.239 42.117 33.539 1.00 50.44 139 SER A CA 1
ATOM 1056 C C . SER A 1 139 ? -0.456 41.120 34.680 1.00 50.44 139 SER A C 1
ATOM 1058 O O . SER A 1 139 ? -0.055 39.961 34.598 1.00 50.44 139 SER A O 1
ATOM 1060 N N . ALA A 1 140 ? -1.066 41.583 35.772 1.00 46.62 140 ALA A N 1
ATOM 1061 C CA . ALA A 1 140 ? -1.290 40.796 36.981 1.00 46.62 140 ALA A CA 1
ATOM 1062 C C . ALA A 1 140 ? -2.636 40.055 36.947 1.00 46.62 140 ALA A C 1
ATOM 1064 O O . ALA A 1 140 ? -3.640 40.598 36.490 1.00 46.62 140 ALA A O 1
ATOM 1065 N N . THR A 1 141 ? -2.704 38.857 37.534 1.00 46.44 141 THR A N 1
ATOM 1066 C CA . THR A 1 141 ? -3.961 38.305 38.070 1.00 46.44 141 THR A CA 1
ATOM 1067 C C . THR A 1 141 ? -3.673 37.443 39.296 1.00 46.44 141 THR A C 1
ATOM 1069 O O . THR A 1 141 ? -3.141 36.341 39.209 1.00 46.44 141 THR A O 1
ATOM 1072 N N . THR A 1 142 ? -4.046 37.978 40.453 1.00 45.56 142 THR A N 1
ATOM 1073 C CA . THR A 1 142 ? -4.068 37.309 41.756 1.00 45.56 142 THR A CA 1
ATOM 1074 C C . THR A 1 142 ? -5.163 36.243 41.808 1.00 45.56 142 THR A C 1
ATOM 1076 O O . THR A 1 142 ? -6.325 36.616 41.675 1.00 45.56 142 THR A O 1
ATOM 1079 N N . ILE A 1 143 ? -4.846 34.981 42.139 1.00 45.81 143 ILE A N 1
ATOM 1080 C CA . ILE A 1 143 ? -5.770 34.081 42.867 1.00 45.81 143 ILE A CA 1
ATOM 1081 C C . ILE A 1 143 ? -5.013 33.297 43.957 1.00 45.81 143 ILE A C 1
ATOM 1083 O O . ILE A 1 143 ? -3.875 32.874 43.783 1.00 45.81 143 ILE A O 1
ATOM 1087 N N . ALA A 1 144 ? -5.693 33.177 45.097 1.00 42.25 144 ALA A N 1
ATOM 1088 C CA . ALA A 1 144 ? -5.288 32.705 46.418 1.00 42.25 144 ALA A CA 1
ATOM 1089 C C . ALA A 1 144 ? -4.461 31.406 46.530 1.00 42.25 144 ALA A C 1
ATOM 1091 O O . ALA A 1 144 ? -4.693 30.417 45.837 1.00 42.25 144 ALA A O 1
ATOM 1092 N N . HIS A 1 145 ? -3.603 31.380 47.557 1.00 42.53 145 HIS A N 1
ATOM 1093 C CA . HIS A 1 145 ? -3.176 30.149 48.223 1.00 42.53 145 HIS A CA 1
ATOM 1094 C C . HIS A 1 145 ? -4.340 29.489 48.976 1.00 42.53 145 HIS A C 1
ATOM 1096 O O . HIS A 1 145 ? -5.102 30.163 49.669 1.00 42.53 145 HIS A O 1
ATOM 1102 N N . GLY A 1 146 ? -4.384 28.160 48.926 1.00 35.38 146 GLY A N 1
ATOM 1103 C CA . GLY A 1 146 ? -5.066 27.320 49.902 1.00 35.38 146 GLY A CA 1
ATOM 1104 C C . GLY A 1 146 ? -4.195 26.103 50.196 1.00 35.38 146 GLY A C 1
ATOM 1105 O O . GLY A 1 146 ? -3.906 25.325 49.289 1.00 35.38 146 GLY A O 1
ATOM 1106 N N . GLU A 1 147 ? -3.753 25.955 51.445 1.00 48.56 147 GLU A N 1
ATOM 1107 C CA . GLU A 1 147 ? -3.167 24.704 51.936 1.00 48.56 147 GLU A CA 1
ATOM 1108 C C . GLU A 1 147 ? -4.193 23.565 51.861 1.00 48.56 147 GLU A C 1
ATOM 1110 O O . GLU A 1 147 ? -5.391 23.783 52.071 1.00 48.56 147 GLU A O 1
ATOM 1115 N N . PRO A 1 148 ? -3.717 22.328 51.682 1.00 48.81 148 PRO A N 1
ATOM 1116 C CA . PRO A 1 148 ? -4.271 21.242 52.476 1.00 48.81 148 PRO A CA 1
ATOM 1117 C C . 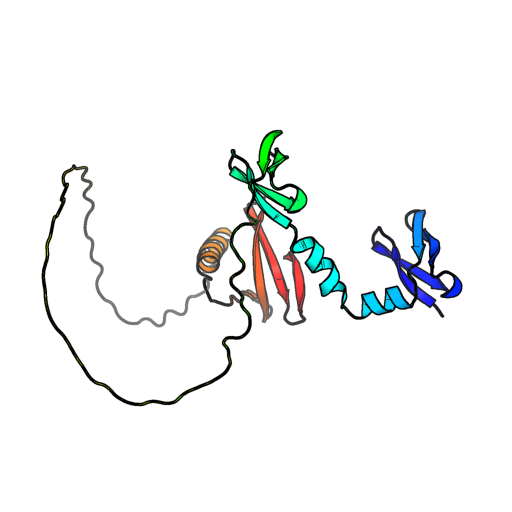PRO A 1 148 ? -3.193 20.471 53.245 1.00 48.81 148 PRO A C 1
ATOM 1119 O O . PRO A 1 148 ? -2.078 20.241 52.776 1.00 48.81 148 PRO A O 1
ATOM 1122 N N . ALA A 1 149 ? -3.570 20.070 54.456 1.00 38.31 149 ALA A N 1
ATOM 1123 C CA . ALA A 1 149 ? -2.703 19.425 55.426 1.00 38.31 149 ALA A CA 1
ATOM 1124 C C . ALA A 1 149 ? -2.272 18.004 55.030 1.00 38.31 149 ALA A C 1
ATOM 1126 O O . ALA A 1 149 ? -2.988 17.256 54.364 1.00 38.31 149 ALA A O 1
ATOM 1127 N N . VAL A 1 150 ? -1.115 17.612 55.561 1.00 52.88 150 VAL A N 1
ATOM 1128 C CA . VAL A 1 150 ? -0.611 16.238 55.569 1.00 52.88 150 VAL A CA 1
ATOM 1129 C C . VAL A 1 150 ? -1.511 15.294 56.381 1.00 52.88 150 VAL A C 1
ATOM 1131 O O . VAL A 1 150 ? -1.634 15.423 57.597 1.00 52.88 150 VAL A O 1
ATOM 1134 N N . ALA A 1 151 ? -2.061 14.284 55.709 1.00 40.22 151 ALA A N 1
ATOM 1135 C CA . ALA A 1 151 ? -2.550 13.033 56.288 1.00 40.22 151 ALA A CA 1
ATOM 1136 C C . ALA A 1 151 ? -2.116 11.914 55.321 1.00 40.22 151 ALA A C 1
ATOM 1138 O O . ALA A 1 151 ? -2.448 11.949 54.143 1.00 40.22 151 ALA A O 1
ATOM 1139 N N . ALA A 1 152 ? -1.123 11.105 55.689 1.00 45.50 152 ALA A N 1
ATOM 1140 C CA . ALA A 1 152 ? -1.276 9.887 56.491 1.00 45.50 152 ALA A CA 1
ATOM 1141 C C . ALA A 1 152 ? -1.854 8.724 55.663 1.00 45.50 152 ALA A C 1
ATOM 1143 O O . ALA A 1 152 ? -3.018 8.732 55.287 1.00 45.50 152 ALA A O 1
ATOM 1144 N N . ASN A 1 153 ? -0.978 7.747 55.406 1.00 58.50 153 ASN A N 1
ATOM 1145 C CA . ASN A 1 153 ? -1.175 6.506 54.654 1.00 58.50 153 ASN A CA 1
ATOM 1146 C C . ASN A 1 153 ? -2.596 5.918 54.729 1.00 58.50 153 ASN A C 1
ATOM 1148 O O . ASN A 1 153 ? -3.009 5.452 55.791 1.00 58.50 153 ASN A O 1
ATOM 1152 N N . ASP A 1 154 ? -3.260 5.813 53.579 1.00 36.38 154 ASP A N 1
ATOM 1153 C CA . ASP A 1 154 ? -4.389 4.908 53.373 1.00 36.38 154 ASP A CA 1
ATOM 1154 C C . ASP A 1 154 ? -4.051 3.969 52.206 1.00 36.38 154 ASP A C 1
ATOM 1156 O O . ASP A 1 154 ? -3.630 4.417 51.137 1.00 36.38 154 ASP A O 1
ATOM 1160 N N . ASP A 1 155 ? -4.193 2.659 52.423 1.00 44.47 155 ASP A N 1
ATOM 1161 C CA . ASP A 1 155 ? -4.010 1.623 51.396 1.00 44.47 155 ASP A CA 1
ATOM 1162 C C . ASP A 1 155 ? -5.272 1.590 50.518 1.00 44.47 155 ASP A C 1
ATOM 1164 O O . ASP A 1 155 ? -6.058 0.638 50.519 1.00 44.47 155 ASP A O 1
ATOM 1168 N N . THR A 1 156 ? -5.526 2.704 49.822 1.00 40.47 156 THR A N 1
ATOM 1169 C CA . THR A 1 156 ? -6.732 2.887 49.019 1.00 40.47 156 THR A CA 1
ATOM 1170 C C . THR A 1 156 ? -6.640 2.010 47.776 1.00 40.47 156 THR A C 1
ATOM 1172 O O . THR A 1 156 ? -6.256 2.449 46.689 1.00 40.47 156 THR A O 1
ATOM 1175 N N . ARG A 1 157 ? -7.043 0.744 47.920 1.00 46.00 157 ARG A N 1
ATOM 1176 C CA . ARG A 1 157 ? -7.424 -0.108 46.793 1.00 46.00 157 ARG A CA 1
ATOM 1177 C C . ARG A 1 157 ? -8.480 0.628 45.982 1.00 46.00 157 ARG A C 1
ATOM 1179 O O . ARG A 1 157 ? -9.648 0.654 46.364 1.00 46.00 157 ARG A O 1
ATOM 1186 N N . LEU A 1 158 ? -8.044 1.207 44.865 1.00 39.00 158 LEU A N 1
ATOM 1187 C CA . LEU A 1 158 ? -8.894 1.867 43.885 1.00 39.00 158 LEU A CA 1
ATOM 1188 C C . LEU A 1 158 ? -9.970 0.878 43.432 1.00 39.00 158 LEU A C 1
ATOM 1190 O O . LEU A 1 158 ? -9.730 0.008 42.593 1.00 39.00 158 LEU A O 1
ATOM 1194 N N . THR A 1 159 ? -11.165 1.005 44.005 1.00 46.53 159 THR A N 1
ATOM 1195 C CA . THR A 1 159 ? -12.353 0.380 43.443 1.00 46.53 159 THR A CA 1
ATOM 1196 C C . THR A 1 159 ? -12.511 0.950 42.035 1.00 46.53 159 THR A C 1
ATOM 1198 O O . THR A 1 159 ? -12.453 2.173 41.872 1.00 46.53 159 THR A O 1
ATOM 1201 N N . PRO A 1 160 ? -12.646 0.110 40.993 1.00 50.47 160 PRO A N 1
ATOM 1202 C CA . PRO A 1 160 ? -12.757 0.607 39.634 1.00 50.47 160 PRO A CA 1
ATOM 1203 C C . PRO A 1 160 ? -14.078 1.362 39.513 1.00 50.47 160 PRO A C 1
ATOM 1205 O O . PRO A 1 160 ? -15.143 0.765 39.347 1.00 50.47 160 PRO A O 1
ATOM 1208 N N . ALA A 1 161 ? -14.005 2.688 39.623 1.00 46.72 161 ALA A N 1
ATOM 1209 C CA . ALA A 1 161 ? -15.101 3.559 39.258 1.00 46.72 161 ALA A CA 1
ATOM 1210 C C . ALA A 1 161 ? -15.514 3.199 37.829 1.00 46.72 161 ALA A C 1
ATOM 1212 O O . ALA A 1 161 ? -14.654 3.010 36.963 1.00 46.72 161 ALA A O 1
ATOM 1213 N N . THR A 1 162 ? -16.819 3.099 37.581 1.00 51.34 162 THR A N 1
ATOM 1214 C CA . THR A 1 162 ? -17.373 2.944 36.233 1.00 51.34 162 THR A CA 1
ATOM 1215 C C . THR A 1 162 ? -17.047 4.197 35.433 1.00 51.34 162 THR A C 1
ATOM 1217 O O . THR A 1 162 ? -17.825 5.150 35.396 1.00 51.34 162 THR A O 1
ATOM 1220 N N . ALA A 1 163 ? -15.849 4.216 34.853 1.00 55.25 163 ALA A N 1
ATOM 1221 C CA . ALA A 1 163 ? -15.374 5.299 34.027 1.00 55.25 163 ALA A CA 1
ATOM 1222 C C . ALA A 1 163 ? -16.319 5.437 32.834 1.00 55.25 163 ALA A C 1
ATOM 1224 O O . ALA A 1 163 ? -16.607 4.457 32.144 1.00 55.25 163 ALA A O 1
ATOM 1225 N N . SER A 1 164 ? -16.777 6.666 32.581 1.00 67.00 164 SER A N 1
ATOM 1226 C CA . SER A 1 164 ? -17.321 7.010 31.267 1.00 67.00 164 SER A CA 1
ATOM 1227 C C . SER A 1 164 ? -16.319 6.544 30.200 1.00 67.00 164 SER A C 1
ATOM 1229 O O . SER A 1 164 ? -15.115 6.744 30.409 1.00 67.00 164 SER A O 1
ATOM 1231 N N . PRO A 1 165 ? -16.763 5.957 29.072 1.00 69.56 165 PRO A N 1
ATOM 1232 C CA . PRO A 1 165 ? -15.857 5.550 27.998 1.00 69.56 165 PRO A CA 1
ATOM 1233 C C . PRO A 1 165 ? -14.938 6.701 27.548 1.00 69.56 165 PRO A C 1
ATOM 1235 O O . PRO A 1 165 ? -13.758 6.480 27.290 1.00 69.56 165 PRO A O 1
ATOM 1238 N N . GLU A 1 166 ? -15.419 7.948 27.581 1.00 73.25 166 GLU A N 1
ATOM 1239 C CA . GLU A 1 166 ? -14.624 9.150 27.282 1.00 73.25 166 GLU A CA 1
ATOM 1240 C C . GLU A 1 166 ? -13.466 9.395 28.269 1.00 73.25 166 GLU A C 1
ATOM 1242 O O . GLU A 1 166 ? -12.426 9.946 27.899 1.00 73.25 166 GLU A O 1
ATOM 1247 N N . GLY A 1 167 ? -13.634 8.996 29.534 1.00 77.81 167 GLY A N 1
ATOM 1248 C CA . GLY A 1 167 ? -12.634 9.176 30.585 1.00 77.81 167 GLY A CA 1
ATOM 1249 C C . GLY A 1 167 ? -11.413 8.287 30.369 1.00 77.81 167 GLY A C 1
ATOM 1250 O O . GLY A 1 167 ? -10.284 8.773 30.418 1.00 77.81 167 GLY A O 1
ATOM 1251 N N . TRP A 1 168 ? -11.638 7.006 30.053 1.00 77.56 168 TRP A N 1
ATOM 1252 C CA . TRP A 1 168 ? -10.552 6.071 29.751 1.00 77.56 168 TRP A CA 1
ATOM 1253 C C . TRP A 1 168 ? -9.772 6.488 28.500 1.00 77.56 168 TRP A C 1
ATOM 1255 O O . TRP A 1 168 ? -8.542 6.471 28.525 1.00 77.56 168 TRP A O 1
ATOM 1265 N N . LEU A 1 169 ? -10.459 6.952 27.448 1.00 77.50 169 LEU A N 1
ATOM 1266 C CA . LEU A 1 169 ? -9.812 7.433 26.221 1.00 77.50 169 LEU A CA 1
ATOM 1267 C C . LEU A 1 169 ? -8.853 8.606 26.478 1.00 77.50 169 LEU A C 1
ATOM 1269 O O . LEU A 1 169 ? -7.749 8.615 25.942 1.00 77.50 169 LEU A O 1
ATOM 1273 N N . ARG A 1 170 ? -9.218 9.561 27.346 1.00 79.94 170 ARG A N 1
ATOM 1274 C CA . ARG A 1 170 ? -8.314 10.659 27.735 1.00 79.94 170 ARG A CA 1
ATOM 1275 C C . ARG A 1 170 ? -7.086 10.172 28.501 1.00 79.94 170 ARG A C 1
ATOM 1277 O O . ARG A 1 170 ? -5.986 10.658 28.256 1.00 79.94 170 ARG A O 1
ATOM 1284 N N . THR A 1 171 ? -7.254 9.224 29.422 1.00 80.88 171 THR A N 1
ATOM 1285 C CA . THR A 1 171 ? -6.118 8.614 30.131 1.00 80.88 171 THR A CA 1
ATOM 1286 C C . THR A 1 171 ? -5.213 7.852 29.161 1.00 80.88 171 THR A C 1
ATOM 1288 O O . THR A 1 171 ? -3.991 7.946 29.264 1.00 80.88 171 THR A O 1
ATOM 1291 N N . PHE A 1 172 ? -5.798 7.155 28.185 1.00 82.31 172 PHE A N 1
ATOM 1292 C CA . PHE A 1 172 ? -5.067 6.431 27.150 1.00 82.31 172 PHE A CA 1
ATOM 1293 C C . PHE A 1 172 ? -4.288 7.370 26.215 1.00 82.31 172 PHE A C 1
ATOM 1295 O O . PHE A 1 172 ? -3.109 7.119 25.988 1.00 82.31 172 PHE A O 1
ATOM 1302 N N . ASP A 1 173 ? -4.882 8.481 25.756 1.00 81.06 173 ASP A N 1
ATOM 1303 C CA . ASP A 1 173 ? -4.200 9.533 24.975 1.00 81.06 173 ASP A CA 1
ATOM 1304 C C . ASP A 1 173 ? -2.930 10.037 25.691 1.00 81.06 173 ASP A C 1
ATOM 1306 O O . ASP A 1 173 ? -1.855 10.100 25.091 1.00 81.06 173 ASP A O 1
ATOM 1310 N N . VAL A 1 174 ? -3.031 10.361 26.988 1.00 84.38 174 VAL A N 1
ATOM 1311 C CA . VAL A 1 174 ? -1.903 10.872 27.792 1.00 84.38 174 VAL A CA 1
ATOM 1312 C C . VAL A 1 174 ? -0.811 9.813 27.962 1.00 84.38 174 VAL A C 1
ATOM 1314 O O . VAL A 1 174 ? 0.364 10.097 27.726 1.00 84.38 174 VAL A O 1
ATOM 1317 N N . LEU A 1 175 ? -1.186 8.581 28.325 1.00 83.44 175 LEU A N 1
ATOM 1318 C CA . LEU A 1 175 ? -0.235 7.476 28.478 1.00 83.44 175 LEU A CA 1
ATOM 1319 C C . LEU A 1 175 ? 0.464 7.154 27.150 1.00 83.44 175 LEU A C 1
ATOM 1321 O O . LEU A 1 175 ? 1.682 6.976 27.119 1.00 83.44 175 LEU A O 1
ATOM 1325 N N . TRP A 1 176 ? -0.282 7.147 26.044 1.00 84.94 176 TRP A N 1
ATOM 1326 C CA . TRP A 1 176 ? 0.249 6.882 24.712 1.00 84.94 176 TRP A CA 1
ATOM 1327 C C . TRP A 1 176 ? 1.178 7.989 24.207 1.00 84.94 176 TRP A C 1
ATOM 1329 O O . TRP A 1 176 ? 2.202 7.685 23.598 1.00 84.94 176 TRP A O 1
ATOM 1339 N N . ALA A 1 177 ? 0.873 9.261 24.481 1.00 83.44 177 ALA A N 1
ATOM 1340 C CA . ALA A 1 177 ? 1.769 10.373 24.164 1.00 83.44 177 ALA A CA 1
ATOM 1341 C C . ALA A 1 177 ? 3.100 10.277 24.935 1.00 83.44 177 ALA A C 1
ATOM 1343 O O . ALA A 1 177 ? 4.149 10.589 24.383 1.00 83.44 177 ALA A O 1
ATOM 1344 N N . SER A 1 178 ? 3.072 9.777 26.176 1.00 81.50 178 SER A N 1
ATOM 1345 C CA . SER A 1 178 ? 4.254 9.644 27.045 1.00 81.50 178 SER A CA 1
ATOM 1346 C C . SER A 1 178 ? 5.169 8.435 26.758 1.00 81.50 178 SER A C 1
ATOM 1348 O O . SER A 1 178 ? 6.116 8.187 27.503 1.00 81.50 178 SER A O 1
ATOM 1350 N N . ARG A 1 179 ? 4.918 7.652 25.696 1.00 82.56 179 ARG A N 1
ATOM 1351 C CA . ARG A 1 179 ? 5.586 6.355 25.438 1.00 82.56 179 ARG A CA 1
ATOM 1352 C C . ARG A 1 179 ? 7.022 6.435 24.882 1.00 82.56 179 ARG A C 1
ATOM 1354 O O . ARG A 1 179 ? 7.411 5.591 24.082 1.00 82.56 179 ARG A O 1
ATOM 1361 N N . GLU A 1 180 ? 7.835 7.402 25.301 1.00 56.88 180 GLU A N 1
ATOM 1362 C CA . GLU A 1 180 ? 9.141 7.694 24.674 1.00 56.88 180 GLU A CA 1
ATOM 1363 C C . GLU A 1 180 ? 10.152 6.524 24.697 1.00 56.88 180 GLU A C 1
ATOM 1365 O O . GLU A 1 180 ? 11.024 6.463 23.835 1.00 56.88 180 GLU A O 1
ATOM 1370 N N . ALA A 1 181 ? 10.010 5.552 25.611 1.00 55.25 181 ALA A N 1
ATOM 1371 C CA . ALA A 1 181 ? 10.812 4.315 25.615 1.00 55.25 181 ALA A CA 1
ATOM 1372 C C . ALA A 1 181 ? 10.072 3.053 26.129 1.00 55.25 181 ALA A C 1
ATOM 1374 O O . ALA A 1 181 ? 10.692 2.014 26.361 1.00 55.25 181 ALA A O 1
ATOM 1375 N N . GLY A 1 182 ? 8.755 3.124 26.359 1.00 61.59 182 GLY A N 1
ATOM 1376 C CA . GLY A 1 182 ? 7.997 2.090 27.079 1.00 61.59 182 GLY A CA 1
ATOM 1377 C C . GLY A 1 182 ? 7.186 1.148 26.183 1.00 61.59 182 GLY A C 1
ATOM 1378 O O . GLY A 1 182 ? 6.527 1.586 25.241 1.00 61.59 182 GLY A O 1
ATOM 1379 N N . ARG A 1 183 ? 7.148 -0.150 26.523 1.00 74.25 183 ARG A N 1
ATOM 1380 C CA . ARG A 1 183 ? 6.098 -1.060 26.027 1.00 74.25 183 ARG A CA 1
ATOM 1381 C C . ARG A 1 183 ? 4.818 -0.836 26.830 1.00 74.25 183 ARG A C 1
ATOM 1383 O O . ARG A 1 183 ? 4.855 -0.883 28.055 1.00 74.25 183 ARG A O 1
ATOM 1390 N N . PHE A 1 184 ? 3.700 -0.644 26.136 1.00 80.25 184 PHE A N 1
ATOM 1391 C CA . PHE A 1 184 ? 2.374 -0.556 26.743 1.00 80.25 184 PHE A CA 1
ATOM 1392 C C . PHE A 1 184 ? 1.605 -1.866 26.528 1.00 80.25 184 PHE A C 1
ATOM 1394 O O . PHE A 1 184 ? 1.606 -2.407 25.420 1.00 80.25 184 PHE A O 1
ATOM 1401 N N . GLU A 1 185 ? 0.933 -2.355 27.568 1.00 85.88 185 GLU A N 1
ATOM 1402 C CA . GLU A 1 185 ? 0.089 -3.551 27.517 1.00 85.88 185 GLU A CA 1
ATOM 1403 C C . GLU A 1 185 ? -1.320 -3.225 28.023 1.00 85.88 185 GLU A C 1
ATOM 1405 O O . GLU A 1 185 ? -1.488 -2.750 29.145 1.00 85.88 185 GLU A O 1
ATOM 1410 N N . VAL A 1 186 ? -2.345 -3.503 27.213 1.00 84.00 186 VAL A N 1
ATOM 1411 C CA . VAL A 1 186 ? -3.749 -3.432 27.643 1.00 84.00 186 VAL A CA 1
ATOM 1412 C C . VAL A 1 186 ? -4.17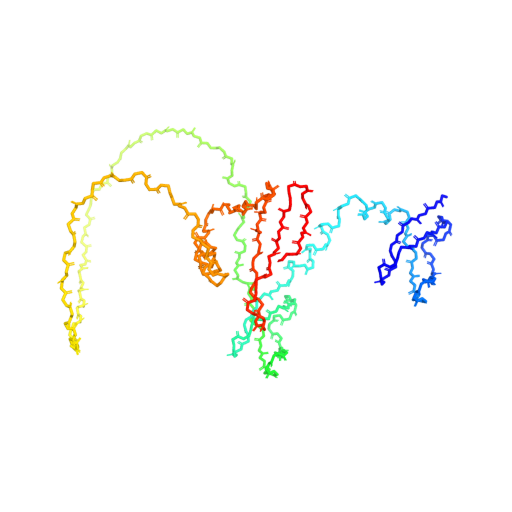0 -4.822 28.099 1.00 84.00 186 VAL A C 1
ATOM 1414 O O . VAL A 1 186 ? -4.249 -5.741 27.286 1.00 84.00 186 VAL A O 1
ATOM 1417 N N . HIS A 1 187 ? -4.460 -4.979 29.388 1.00 84.31 187 HIS A N 1
ATOM 1418 C CA . HIS A 1 187 ? -4.971 -6.228 29.955 1.00 84.31 187 HIS A CA 1
ATOM 1419 C C . HIS A 1 187 ? -6.504 -6.181 29.964 1.00 84.31 187 HIS A C 1
ATOM 1421 O O . HIS A 1 187 ? -7.102 -5.352 30.651 1.00 84.31 187 HIS A O 1
ATOM 1427 N N . LEU A 1 188 ? -7.148 -7.038 29.170 1.00 83.81 188 LEU A N 1
ATOM 1428 C CA . LEU A 1 188 ? -8.607 -7.133 29.077 1.00 83.81 188 LEU A CA 1
ATOM 1429 C C . LEU A 1 188 ? -9.178 -8.040 30.177 1.00 83.81 188 LEU A C 1
ATOM 1431 O O . LEU A 1 188 ? -8.515 -8.956 30.662 1.00 83.81 188 LEU A O 1
ATOM 1435 N N . THR A 1 189 ? -10.457 -7.860 30.517 1.00 83.44 189 THR A N 1
ATOM 1436 C CA . THR A 1 189 ? -11.158 -8.655 31.550 1.00 83.44 189 THR A CA 1
ATOM 1437 C C . THR A 1 189 ? -11.209 -10.161 31.266 1.00 83.44 189 THR A C 1
ATOM 1439 O O . THR A 1 189 ? -11.375 -10.946 32.195 1.00 83.44 189 THR A O 1
ATOM 1442 N N . GLY A 1 190 ? -11.034 -10.578 30.008 1.00 86.94 190 GLY A N 1
ATOM 1443 C CA . GLY A 1 190 ? -10.900 -11.983 29.607 1.00 86.94 190 GLY A CA 1
ATOM 1444 C C . GLY A 1 190 ? -9.485 -12.568 29.736 1.00 86.94 190 GLY A C 1
ATOM 1445 O O . GLY A 1 190 ? -9.260 -13.676 29.263 1.00 86.94 190 GLY A O 1
ATOM 1446 N N . GLY A 1 191 ? -8.520 -11.834 30.303 1.00 87.25 191 GLY A N 1
ATOM 1447 C CA . GLY A 1 191 ? -7.116 -12.254 30.417 1.00 87.25 191 GLY A CA 1
ATOM 1448 C C . GLY A 1 191 ? -6.288 -12.101 29.134 1.00 87.25 191 GLY A C 1
ATOM 1449 O O . GLY A 1 191 ? -5.101 -12.414 29.134 1.00 87.25 191 GLY A O 1
ATOM 1450 N N . ALA A 1 192 ? -6.887 -11.610 28.046 1.00 81.69 192 ALA A N 1
ATOM 1451 C CA . ALA A 1 192 ? -6.169 -11.281 26.820 1.00 81.69 192 ALA A CA 1
ATOM 1452 C C . ALA A 1 192 ? -5.330 -10.004 27.001 1.00 81.69 192 ALA A C 1
ATOM 1454 O O . ALA A 1 192 ? -5.811 -9.014 27.558 1.00 81.69 192 ALA A O 1
ATOM 1455 N N . VAL A 1 193 ? -4.098 -10.022 26.491 1.00 84.25 193 VAL A N 1
ATOM 1456 C CA . VAL A 1 193 ? -3.165 -8.889 26.536 1.00 84.25 193 VAL A CA 1
ATOM 1457 C C . VAL A 1 193 ? -2.979 -8.337 25.126 1.00 84.25 193 VAL A C 1
ATOM 1459 O O . VAL A 1 193 ? -2.504 -9.042 24.237 1.00 84.25 193 VAL A O 1
ATOM 1462 N N . LEU A 1 194 ? -3.336 -7.070 24.912 1.00 81.31 194 LEU A N 1
ATOM 1463 C CA . LEU A 1 194 ? -3.084 -6.371 23.651 1.00 81.31 194 LEU A CA 1
ATOM 1464 C C . LEU A 1 194 ? -1.795 -5.554 23.765 1.00 81.31 194 LEU A C 1
ATOM 1466 O O . LEU A 1 194 ? -1.619 -4.792 24.719 1.00 81.31 194 LEU A O 1
ATOM 1470 N N . ARG A 1 195 ? -0.921 -5.662 22.759 1.00 86.06 195 ARG A N 1
ATOM 1471 C CA . ARG A 1 195 ? 0.275 -4.822 22.595 1.00 86.06 195 ARG A CA 1
ATOM 1472 C C . ARG A 1 195 ? 0.078 -3.912 21.376 1.00 86.06 195 ARG A C 1
ATOM 1474 O O . ARG A 1 195 ? 0.337 -4.344 20.248 1.00 86.06 195 ARG A O 1
ATOM 1481 N N . PRO A 1 196 ? -0.426 -2.675 21.551 1.00 82.06 196 PRO A N 1
ATOM 1482 C CA . PRO A 1 196 ? -0.619 -1.763 20.436 1.00 82.06 196 PRO A CA 1
ATOM 1483 C C . PRO A 1 196 ? 0.745 -1.229 19.989 1.00 82.06 196 PRO A C 1
ATOM 1485 O O . PRO A 1 196 ? 1.513 -0.701 20.793 1.00 82.06 196 PRO A O 1
ATOM 1488 N N . VAL A 1 197 ? 1.055 -1.350 18.699 1.00 83.31 197 VAL A N 1
ATOM 1489 C CA . VAL A 1 197 ? 2.312 -0.834 18.123 1.00 83.31 197 VAL A CA 1
ATOM 1490 C C . VAL A 1 197 ? 2.094 0.557 17.535 1.00 83.31 197 VAL A C 1
ATOM 1492 O O . VAL A 1 197 ? 2.891 1.478 17.752 1.00 83.31 197 VAL A O 1
ATOM 1495 N N . LYS A 1 198 ? 0.966 0.730 16.841 1.00 82.56 198 LYS A N 1
ATOM 1496 C CA . LYS A 1 198 ? 0.534 1.987 16.232 1.00 82.56 198 LYS A CA 1
ATOM 1497 C C . LYS A 1 198 ? -0.901 2.277 16.657 1.00 82.56 198 LYS A C 1
ATOM 1499 O O . LYS A 1 198 ? -1.731 1.377 16.680 1.00 82.56 198 LYS A O 1
ATOM 1504 N N . LEU A 1 199 ? -1.170 3.537 16.960 1.00 81.75 199 LEU A N 1
ATOM 1505 C CA . LEU A 1 199 ? -2.494 4.060 17.259 1.00 81.75 199 LEU A CA 1
ATOM 1506 C C . LEU A 1 199 ? -2.765 5.167 16.249 1.00 81.75 199 LEU A C 1
ATOM 1508 O O . LEU A 1 199 ? -1.912 6.037 16.051 1.00 81.75 199 LEU A O 1
ATOM 1512 N N . ALA A 1 200 ? -3.922 5.117 15.609 1.00 79.25 200 ALA A N 1
ATOM 1513 C CA . ALA A 1 200 ? -4.473 6.219 14.843 1.00 79.25 200 ALA A CA 1
ATOM 1514 C C . ALA A 1 200 ? -5.795 6.636 15.490 1.00 79.25 200 ALA A C 1
ATOM 1516 O O . ALA A 1 200 ? -6.507 5.808 16.055 1.00 79.25 200 ALA A O 1
ATOM 1517 N N . ARG A 1 201 ? -6.122 7.923 15.406 1.00 77.69 201 ARG A N 1
ATOM 1518 C CA . ARG A 1 201 ? -7.439 8.434 15.779 1.00 77.69 201 ARG A CA 1
ATOM 1519 C C . ARG A 1 201 ? -8.233 8.620 14.498 1.00 77.69 201 ARG A C 1
ATOM 1521 O O . ARG A 1 201 ? -7.719 9.248 13.570 1.00 77.69 201 ARG A O 1
ATOM 1528 N N . ASP A 1 202 ? -9.436 8.066 14.434 1.00 75.12 202 ASP A N 1
ATOM 1529 C CA . ASP A 1 202 ? -10.317 8.291 13.296 1.00 75.12 202 ASP A CA 1
ATOM 1530 C C . ASP A 1 202 ? -10.783 9.762 13.317 1.00 75.12 202 ASP A C 1
ATOM 1532 O O . ASP A 1 202 ? -11.301 10.228 14.340 1.00 75.12 202 ASP A O 1
ATOM 1536 N N . PRO A 1 203 ? -10.570 10.537 12.235 1.00 66.00 203 PRO A N 1
ATOM 1537 C CA . PRO A 1 203 ? -10.923 11.954 12.205 1.00 66.00 203 PRO A CA 1
ATOM 1538 C C . PRO A 1 203 ? -12.438 12.204 12.111 1.00 66.00 203 PRO A C 1
ATOM 1540 O O . PRO A 1 203 ? -12.863 13.348 12.264 1.00 66.00 203 PRO A O 1
ATOM 1543 N N . VAL A 1 204 ? -13.244 11.171 11.838 1.00 77.50 204 VAL A N 1
ATOM 1544 C CA . VAL A 1 204 ? -14.697 11.247 11.634 1.00 77.50 204 VAL A CA 1
ATOM 1545 C C . VAL A 1 204 ? -15.462 10.747 12.858 1.00 77.50 204 VAL A C 1
ATOM 1547 O O . VAL A 1 204 ? -16.369 11.443 13.312 1.00 77.50 204 VAL A O 1
ATOM 1550 N N . SER A 1 205 ? -15.122 9.574 13.406 1.00 76.62 205 SER A N 1
ATOM 1551 C CA . SER A 1 205 ? -15.841 9.012 14.566 1.00 76.62 205 SER A CA 1
ATOM 1552 C C . SER A 1 205 ? -15.254 9.406 15.925 1.00 76.62 205 SER A C 1
ATOM 1554 O O . SER A 1 205 ? -15.895 9.190 16.951 1.00 76.62 205 SER A O 1
ATOM 1556 N N . ALA A 1 206 ? -14.049 9.992 15.947 1.00 69.31 206 ALA A N 1
ATOM 1557 C CA . ALA A 1 206 ? -13.234 10.228 17.146 1.00 69.31 206 ALA A CA 1
ATOM 1558 C C . ALA A 1 206 ? -12.858 8.954 17.934 1.00 69.31 206 ALA A C 1
ATOM 1560 O O . ALA A 1 206 ? -12.243 9.058 19.002 1.00 69.31 206 ALA A O 1
ATOM 1561 N N . GLU A 1 207 ? -13.177 7.774 17.395 1.00 74.94 207 GLU A N 1
ATOM 1562 C CA . GLU A 1 207 ? -12.733 6.479 17.897 1.00 74.94 207 GLU A CA 1
ATOM 1563 C C . GLU A 1 207 ? -11.248 6.267 17.581 1.00 74.94 207 GLU A C 1
ATOM 1565 O O . GLU A 1 207 ? -10.622 6.988 16.796 1.00 74.94 207 GLU A O 1
ATOM 1570 N N . PHE A 1 208 ? -10.663 5.265 18.223 1.00 68.50 208 PHE A N 1
ATOM 1571 C CA . PHE A 1 208 ? -9.268 4.906 18.029 1.00 68.50 208 PHE A CA 1
ATOM 1572 C C . PHE A 1 208 ? -9.183 3.618 17.235 1.00 68.50 208 PHE A C 1
ATOM 1574 O O . PHE A 1 208 ? -9.840 2.642 17.574 1.00 68.50 208 PHE A O 1
ATOM 1581 N N . ILE A 1 209 ? -8.332 3.630 16.215 1.00 71.44 209 ILE A N 1
ATOM 1582 C CA . ILE A 1 209 ? -7.988 2.462 15.416 1.00 71.44 209 ILE A CA 1
ATOM 1583 C C . ILE A 1 209 ? -6.580 2.039 15.839 1.00 71.44 209 ILE A C 1
ATOM 1585 O O . ILE A 1 209 ? -5.580 2.708 15.546 1.00 71.44 209 ILE A O 1
ATOM 1589 N N . GLY A 1 210 ? -6.506 0.942 16.583 1.00 70.38 210 GLY A N 1
ATOM 1590 C CA . GLY A 1 210 ? -5.275 0.338 17.065 1.00 70.38 210 GLY A CA 1
ATOM 1591 C C . GLY A 1 210 ? -4.760 -0.724 16.099 1.00 70.38 210 GLY A C 1
ATOM 1592 O O . GLY A 1 210 ? -5.445 -1.696 15.791 1.00 70.38 210 GLY A O 1
ATOM 1593 N N . LEU A 1 211 ? -3.502 -0.600 15.672 1.00 69.50 211 LEU A N 1
ATOM 1594 C CA . LEU A 1 211 ? -2.775 -1.742 15.126 1.00 69.50 211 LEU A CA 1
ATOM 1595 C C . LEU A 1 211 ? -2.181 -2.532 16.295 1.00 69.50 211 LEU A C 1
ATOM 1597 O O . LEU A 1 211 ? -1.157 -2.142 16.875 1.00 69.50 211 LEU A O 1
ATOM 1601 N N . VAL A 1 212 ? -2.830 -3.642 16.629 1.00 74.31 212 VAL A N 1
ATOM 1602 C CA . VAL A 1 212 ? -2.408 -4.553 17.690 1.00 74.31 212 VAL A CA 1
ATOM 1603 C C . VAL A 1 212 ? -1.558 -5.672 17.097 1.00 74.31 212 VAL A C 1
ATOM 1605 O O . VAL A 1 212 ? -1.874 -6.223 16.041 1.00 74.31 212 VAL A O 1
ATOM 1608 N N . VAL A 1 213 ? -0.472 -6.018 17.789 1.00 68.56 213 VAL A N 1
ATOM 1609 C CA . VAL A 1 213 ? 0.264 -7.262 17.544 1.00 68.56 213 VAL A CA 1
ATOM 1610 C C . VAL A 1 213 ? -0.095 -8.245 18.652 1.00 68.56 213 VAL A C 1
ATOM 1612 O O . VAL A 1 213 ? 0.158 -7.983 19.829 1.00 68.56 213 VAL A O 1
ATOM 1615 N N . GLU A 1 214 ? -0.708 -9.361 18.272 1.00 70.69 214 GLU A N 1
ATOM 1616 C CA . GLU A 1 214 ? -1.002 -10.481 19.168 1.00 70.69 214 GLU A CA 1
ATOM 1617 C C . GLU A 1 214 ? 0.283 -11.267 19.489 1.00 70.69 214 GLU A C 1
ATOM 1619 O O . GLU A 1 214 ? 1.262 -11.209 18.741 1.00 70.69 214 GLU A O 1
ATOM 1624 N N . GLU A 1 215 ? 0.308 -12.039 20.582 1.00 63.97 215 GLU A N 1
ATOM 1625 C CA . GLU A 1 215 ? 1.512 -12.797 20.985 1.00 63.97 215 GLU A CA 1
ATOM 1626 C C . GLU A 1 215 ? 1.949 -13.837 19.939 1.00 63.97 215 GLU A C 1
ATOM 1628 O O . GLU A 1 215 ? 3.134 -14.113 19.771 1.00 63.97 215 GLU A O 1
ATOM 1633 N N . ASN A 1 216 ? 0.988 -14.342 19.170 1.00 71.25 216 ASN A N 1
ATOM 1634 C CA . ASN A 1 216 ? 1.142 -15.207 18.001 1.00 71.25 216 ASN A CA 1
ATOM 1635 C C . ASN A 1 216 ? 1.690 -14.477 16.748 1.00 71.25 216 ASN A C 1
ATOM 1637 O O . ASN A 1 216 ? 1.732 -15.063 15.668 1.00 71.25 216 ASN A O 1
ATOM 1641 N N . GLY A 1 217 ? 2.100 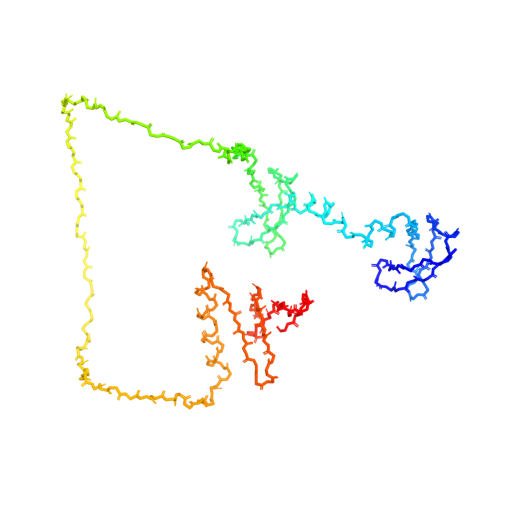-13.208 16.861 1.00 66.44 217 GLY A N 1
ATOM 1642 C CA . GLY A 1 217 ? 2.678 -12.403 15.777 1.00 66.44 217 GLY A CA 1
ATOM 1643 C C . GLY A 1 217 ? 1.669 -11.908 14.734 1.00 66.44 217 GLY A C 1
ATOM 1644 O O . GLY A 1 217 ? 2.048 -11.199 13.799 1.00 66.44 217 GLY A O 1
ATOM 1645 N N . ALA A 1 218 ? 0.389 -12.253 14.889 1.00 67.88 218 ALA A N 1
ATOM 1646 C CA . ALA A 1 218 ? -0.685 -11.762 14.039 1.00 67.88 218 ALA A CA 1
ATOM 1647 C C . ALA A 1 218 ? -0.879 -10.250 14.238 1.00 67.88 218 ALA A C 1
ATOM 1649 O O . ALA A 1 218 ? -0.829 -9.740 15.359 1.00 67.88 218 ALA A O 1
ATOM 1650 N N . ARG A 1 219 ? -1.088 -9.531 13.130 1.00 66.56 219 ARG A N 1
ATOM 1651 C CA . ARG A 1 219 ? -1.423 -8.103 13.126 1.00 66.56 219 ARG A CA 1
ATOM 1652 C C . ARG A 1 219 ? -2.927 -7.963 12.941 1.00 66.56 219 ARG A C 1
ATOM 1654 O O . ARG A 1 219 ? -3.428 -8.243 11.854 1.00 66.56 219 ARG A O 1
ATOM 1661 N N . SER A 1 220 ? -3.604 -7.506 13.985 1.00 69.69 220 SER A N 1
ATOM 1662 C CA . SER A 1 220 ? -5.050 -7.296 14.003 1.00 69.69 220 SER A CA 1
ATOM 1663 C C . SER A 1 220 ? -5.336 -5.796 14.083 1.00 69.69 220 SER A C 1
ATOM 1665 O O . SER A 1 220 ? -4.682 -5.065 14.831 1.00 69.69 220 SER A O 1
ATOM 1667 N N . LEU A 1 221 ? -6.286 -5.327 13.271 1.00 60.91 221 LEU A N 1
ATOM 1668 C CA . LEU A 1 221 ? -6.851 -3.982 13.389 1.00 60.91 221 LEU A CA 1
ATOM 1669 C C . LEU A 1 221 ? -8.000 -4.063 14.400 1.00 60.91 221 LEU A C 1
ATOM 1671 O O . LEU A 1 221 ? -8.890 -4.897 14.218 1.00 60.91 221 LEU A O 1
ATOM 1675 N N . VAL A 1 222 ? -7.951 -3.238 15.446 1.00 61.69 222 VAL A N 1
ATOM 1676 C CA . VAL A 1 222 ? -8.929 -3.200 16.547 1.00 61.69 222 VAL A CA 1
ATOM 1677 C C . VAL A 1 222 ? -9.433 -1.779 16.737 1.00 61.69 222 VAL A C 1
ATOM 1679 O O . VAL A 1 222 ? -8.572 -0.869 16.718 1.00 61.69 222 VAL A O 1
#